Protein AF-A0A9D2JUE9-F1 (afdb_monomer)

pLDDT: mean 84.61, std 11.89, range [39.16, 98.12]

Sequence (312 aa):
FLGEHGIKTDYDCTFSLYLPRKADFYSRMKYDFPVVAISLSDYNQIREMLGYGQISLSENQFTTQWQTISTEEDRDSFLADHDTVMTDAGVLTLSSHSFYEEPMGETLYNSYTDVLYIFPDDVCENLLPVMQNRYIITAENLSYENARELEKDFTDQYPELTSAGVSYGIRLQTLQINSTKASNFILQASLLYCAVVLMVICLTILSLQQLLDADKYEYRFSILRNLGVEQQRIGKLVLKQLGLWFGLPILVAVFVSTIVIAYFIQTISAEISAYIGFGTFMLQIGITVGILTLLLVCYFISTWILFKRSIH

Solvent-accessible surface area (backbone atoms only — not comparable to full-atom values): 17699 Å² total; per-residue (Å²): 106,53,75,81,71,69,55,54,66,76,44,76,51,74,47,56,33,24,33,47,39,69,84,51,74,77,56,76,45,67,94,66,47,79,60,39,28,33,28,43,65,54,51,31,52,52,28,48,76,74,71,42,81,71,82,86,77,61,89,64,25,28,33,32,41,38,44,54,62,59,51,71,65,61,52,53,53,48,51,68,78,45,50,53,47,78,33,74,67,45,71,32,34,56,33,96,68,51,70,46,54,71,88,77,60,80,82,79,39,62,100,71,38,63,43,33,38,36,34,48,52,78,48,50,75,60,38,45,75,76,45,79,50,72,54,72,42,54,72,60,84,65,52,67,65,60,48,53,49,51,52,48,57,46,43,75,75,39,50,56,76,40,99,84,75,54,69,50,87,85,85,54,69,59,56,51,54,50,50,50,52,52,52,51,48,53,51,52,52,52,52,51,50,51,51,53,53,52,48,51,51,56,49,52,53,51,52,49,51,49,56,64,47,44,61,57,44,52,57,53,47,53,53,43,48,76,71,71,58,63,70,74,61,52,59,56,52,49,53,54,51,52,48,50,68,56,44,51,62,50,52,52,50,51,53,55,49,51,54,52,50,52,52,49,50,64,76,45,42,49,49,40,52,63,75,63,31,64,68,57,52,52,51,53,51,51,52,52,52,50,53,53,50,51,54,50,51,57,47,51,53,53,50,50,53,53,54,59,62,70,78,106

Organism: NCBI:txid2838498

Foldseek 3Di:
DCVVVVWAFPDKDKFFKFFQEPVLVPPPPLQPRTAIATELVRVQSLCVVVVHHRDDDDPLAKAKEFELLDDPVNVVVVCVVPQWDHGPQGIGGADPRHYDHPHSDPVVTDPRGRMYMYDHPVSRVRTHTDDMDMDTHTPDADDPVRVVVVQVVCCVVFPQDDPVRDGDDDDHPSVVVVVVVVVVVVVVVVVVVVVVVVVVVVLVVVLVVCVVVVVVVVVVVVVVVVVPDDPVVVLVVVVVVVCCVVVVVVVVVVVVVVVVVVVVCVVSVS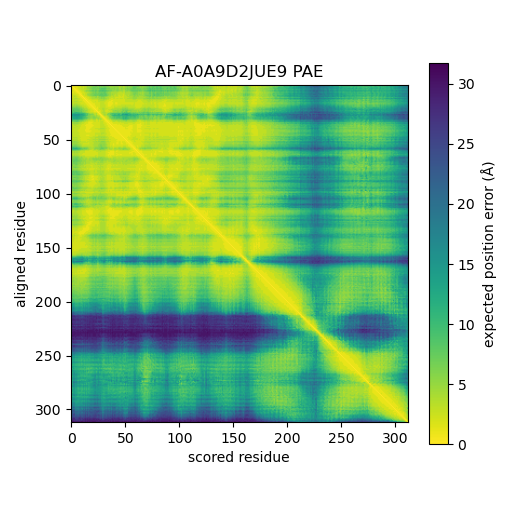VCCNPPNPVNVVVVVVVVVVVVVVVVVVSVVVSSVVVVVSVD

InterPro domains:
  IPR052536 ABC-4 Integral Membrane [PTHR46795] (26-311)

Mean predicted aligned error: 10.05 Å

Structure (mmCIF, N/CA/C/O backbone):
data_AF-A0A9D2JUE9-F1
#
_entry.id   AF-A0A9D2JUE9-F1
#
loop_
_atom_site.group_PDB
_atom_site.id
_atom_site.type_symbol
_atom_site.label_atom_id
_atom_site.label_alt_id
_atom_site.label_comp_id
_atom_site.label_asym_id
_atom_site.label_entity_id
_atom_site.label_seq_id
_atom_site.pdbx_PDB_ins_code
_atom_site.Cartn_x
_atom_site.Cartn_y
_atom_site.Cartn_z
_atom_site.occupancy
_atom_site.B_iso_or_equiv
_atom_site.auth_seq_id
_atom_site.auth_comp_id
_atom_site.auth_asym_id
_atom_site.auth_atom_id
_atom_site.pdbx_PDB_model_num
ATOM 1 N N . PHE A 1 1 ? -15.821 -10.552 -20.578 1.00 90.81 1 PHE A N 1
ATOM 2 C CA . PHE A 1 1 ? -16.392 -9.738 -19.490 1.00 90.81 1 PHE A CA 1
ATOM 3 C C . PHE A 1 1 ? -16.630 -8.266 -19.844 1.00 90.81 1 PHE A C 1
ATOM 5 O O . PHE A 1 1 ? -17.773 -7.928 -20.124 1.00 90.81 1 PHE A O 1
ATOM 12 N N . LEU A 1 2 ? -15.614 -7.377 -19.853 1.00 91.94 2 LEU A N 1
ATOM 13 C CA . LEU A 1 2 ? -15.838 -5.916 -19.981 1.00 91.94 2 LEU A CA 1
ATOM 14 C C . LEU A 1 2 ? -16.641 -5.532 -21.237 1.00 91.94 2 LEU A C 1
ATOM 16 O O . LEU A 1 2 ? -17.634 -4.818 -21.135 1.00 91.94 2 LEU A O 1
ATOM 20 N N . GLY A 1 3 ? -16.263 -6.073 -22.401 1.00 91.50 3 GLY A N 1
ATOM 21 C CA . GLY A 1 3 ? -16.981 -5.835 -23.657 1.00 91.50 3 GLY A CA 1
ATOM 22 C C . GLY A 1 3 ? -18.408 -6.397 -23.678 1.00 91.50 3 GLY A C 1
ATOM 23 O O . GLY A 1 3 ? -19.304 -5.749 -24.206 1.00 91.50 3 GLY A O 1
ATOM 24 N N . GLU A 1 4 ? -18.643 -7.559 -23.060 1.00 91.62 4 GLU A N 1
ATOM 25 C CA . GLU A 1 4 ? -19.981 -8.176 -22.966 1.00 91.62 4 GLU A CA 1
ATOM 26 C C . GLU A 1 4 ? -20.931 -7.349 -22.094 1.00 91.62 4 GLU A C 1
ATOM 28 O O . GLU A 1 4 ? -22.119 -7.263 -22.386 1.00 91.62 4 GLU A O 1
ATOM 33 N N . HIS A 1 5 ? -20.391 -6.685 -21.070 1.00 91.19 5 HIS A N 1
ATOM 34 C CA . HIS A 1 5 ? -21.135 -5.812 -20.163 1.00 91.19 5 HIS A CA 1
ATOM 35 C C . HIS A 1 5 ? -21.156 -4.343 -20.617 1.00 91.19 5 HIS A C 1
ATOM 37 O O . HIS A 1 5 ? -21.659 -3.484 -19.895 1.00 91.19 5 HIS A O 1
ATOM 43 N N . GLY A 1 6 ? -20.603 -4.027 -21.795 1.00 91.56 6 GLY A N 1
ATOM 44 C CA . GLY A 1 6 ? -20.559 -2.662 -22.328 1.00 91.56 6 GLY A CA 1
ATOM 45 C C . GLY A 1 6 ? -19.727 -1.679 -21.493 1.00 91.56 6 GLY A C 1
ATOM 46 O O . GLY A 1 6 ? -19.923 -0.468 -21.604 1.00 91.56 6 GLY A O 1
ATOM 47 N N . ILE A 1 7 ? -18.810 -2.177 -20.660 1.00 93.50 7 ILE A N 1
ATOM 48 C CA . ILE A 1 7 ? -17.958 -1.357 -19.794 1.00 93.50 7 ILE A CA 1
ATOM 49 C C . ILE A 1 7 ? -16.820 -0.787 -20.640 1.00 93.50 7 ILE A C 1
ATOM 51 O O . ILE A 1 7 ? -15.989 -1.528 -21.167 1.00 93.50 7 ILE A O 1
ATOM 55 N N . LYS A 1 8 ? -16.786 0.541 -20.773 1.00 94.25 8 LYS A N 1
ATOM 56 C CA . LYS A 1 8 ? -15.727 1.253 -21.496 1.00 94.25 8 LYS A CA 1
ATOM 57 C C . LYS A 1 8 ? -14.480 1.409 -20.629 1.00 94.25 8 LYS A C 1
ATOM 59 O O . LYS A 1 8 ? -14.584 1.605 -19.420 1.00 94.25 8 LYS A O 1
ATOM 64 N N . THR A 1 9 ? -13.320 1.358 -21.269 1.00 93.38 9 THR A N 1
ATOM 65 C CA . THR A 1 9 ? -12.003 1.544 -20.653 1.00 93.38 9 THR A CA 1
ATOM 66 C C . THR A 1 9 ? -11.375 2.834 -21.162 1.00 93.38 9 THR A C 1
ATOM 68 O O . THR A 1 9 ? -11.311 3.030 -22.375 1.00 93.38 9 THR A O 1
ATOM 71 N N . ASP A 1 10 ? -10.902 3.676 -20.249 1.00 92.56 10 ASP A N 1
ATOM 72 C CA . ASP A 1 10 ? -10.128 4.878 -20.574 1.00 92.56 10 ASP A CA 1
ATOM 73 C C . ASP A 1 10 ? -8.638 4.544 -20.719 1.00 92.56 10 ASP A C 1
ATOM 75 O O . ASP A 1 10 ? -7.967 5.091 -21.590 1.00 92.56 10 ASP A O 1
ATOM 79 N N . TYR A 1 11 ? -8.145 3.588 -19.922 1.00 92.31 11 TYR A N 1
ATOM 80 C CA . TYR A 1 11 ? -6.779 3.070 -19.999 1.00 92.31 11 TYR A CA 1
ATOM 81 C C . TYR A 1 11 ? -6.763 1.548 -19.858 1.00 92.31 11 TYR A C 1
ATOM 83 O O . TYR A 1 11 ? -7.547 0.979 -19.097 1.00 92.31 11 TYR A O 1
ATOM 91 N N . ASP A 1 12 ? -5.857 0.899 -20.587 1.00 94.00 12 ASP A N 1
ATOM 92 C CA . ASP A 1 12 ? -5.595 -0.541 -20.536 1.00 94.00 12 ASP A CA 1
ATOM 93 C C . ASP A 1 12 ? -4.136 -0.779 -20.939 1.00 94.00 12 ASP A C 1
ATOM 95 O O . ASP A 1 12 ? -3.789 -0.678 -22.118 1.00 94.00 12 ASP A O 1
ATOM 99 N N . CYS A 1 13 ? -3.269 -1.034 -19.960 1.00 92.81 13 CYS A N 1
ATOM 100 C CA . CYS A 1 13 ? -1.852 -1.293 -20.194 1.00 92.81 13 CYS A CA 1
ATOM 101 C C . CYS A 1 13 ? -1.438 -2.633 -19.589 1.00 92.81 13 CYS A C 1
ATOM 103 O O . CYS A 1 13 ? -1.914 -3.046 -18.531 1.00 92.81 13 CYS A O 1
ATOM 105 N N 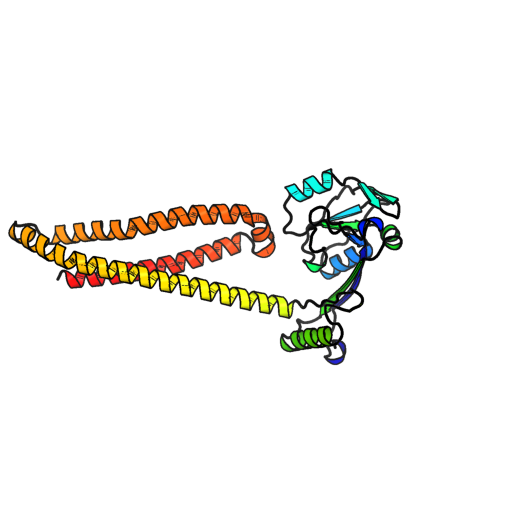. THR A 1 14 ? -0.545 -3.334 -20.285 1.00 94.88 14 THR A N 1
ATOM 106 C CA . THR A 1 14 ? 0.082 -4.569 -19.808 1.00 94.88 14 THR A CA 1
ATOM 107 C C . THR A 1 14 ? 1.580 -4.348 -19.774 1.00 94.88 14 THR A C 1
ATOM 109 O O . THR A 1 14 ? 2.147 -3.921 -20.773 1.00 94.88 14 THR A O 1
ATOM 112 N N . PHE A 1 15 ? 2.203 -4.664 -18.648 1.00 94.69 15 PHE A N 1
ATOM 113 C CA . PHE A 1 15 ? 3.628 -4.465 -18.424 1.00 94.69 15 PHE A CA 1
ATOM 114 C C . PHE A 1 15 ? 4.216 -5.643 -17.656 1.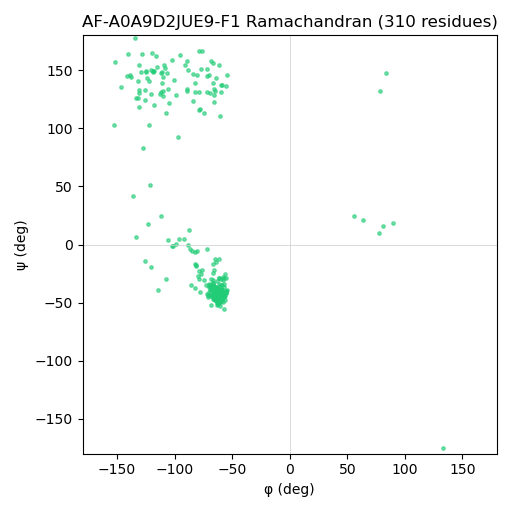00 94.69 15 PHE A C 1
ATOM 116 O O . PHE A 1 15 ? 3.492 -6.449 -17.059 1.00 94.69 15 PHE A O 1
ATOM 123 N N . SER A 1 16 ? 5.540 -5.750 -17.678 1.00 95.50 16 SER A N 1
ATOM 124 C CA . SER A 1 16 ? 6.259 -6.773 -16.918 1.00 95.50 16 SER A CA 1
ATOM 125 C C . SER A 1 16 ? 7.182 -6.142 -15.890 1.00 95.50 16 SER A C 1
ATOM 127 O O . SER A 1 16 ? 7.720 -5.057 -16.094 1.00 95.50 16 SER A O 1
ATOM 129 N N . LEU A 1 17 ? 7.370 -6.851 -14.784 1.00 95.25 17 LEU A N 1
ATOM 130 C CA . LEU A 1 17 ? 8.425 -6.580 -13.824 1.00 95.25 17 LEU A CA 1
ATOM 131 C C . LEU A 1 17 ? 9.568 -7.561 -14.051 1.00 95.25 17 LEU A C 1
ATOM 133 O O . LEU A 1 17 ? 9.345 -8.748 -14.318 1.00 95.25 17 LEU A O 1
ATOM 137 N N . TYR A 1 18 ? 10.785 -7.061 -13.915 1.00 96.12 18 TYR A N 1
ATOM 138 C CA . TYR A 1 18 ? 12.012 -7.761 -14.261 1.00 96.12 18 TYR A CA 1
ATOM 139 C C . TYR A 1 18 ? 12.902 -7.934 -13.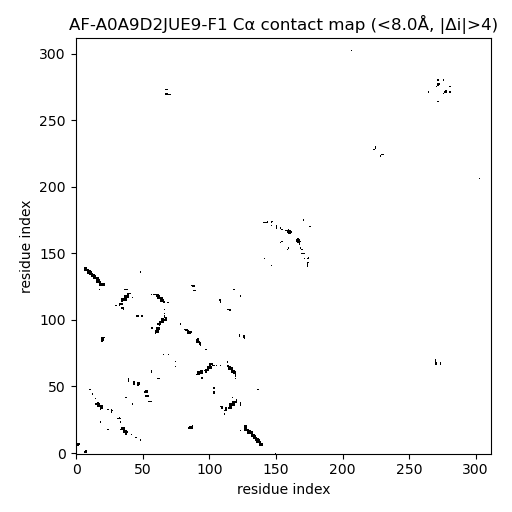037 1.00 96.12 18 TYR A C 1
ATOM 141 O O . TYR A 1 18 ? 12.918 -7.088 -12.145 1.00 96.12 18 TYR A O 1
ATOM 149 N N . LEU A 1 19 ? 13.682 -9.011 -13.001 1.00 95.25 19 LEU A N 1
ATOM 150 C CA . LEU A 1 19 ? 14.792 -9.114 -12.057 1.00 95.25 19 LEU A CA 1
ATOM 151 C C . LEU A 1 19 ? 16.067 -8.534 -12.675 1.00 95.25 19 LEU A C 1
ATOM 153 O O . LEU A 1 19 ? 16.416 -8.946 -13.783 1.00 95.25 19 LEU A O 1
ATOM 157 N N . PRO A 1 20 ? 16.808 -7.669 -11.953 1.00 94.81 20 PRO A N 1
ATOM 158 C CA . PRO A 1 20 ? 18.107 -7.169 -12.403 1.00 94.81 20 PRO A CA 1
ATOM 159 C C . PRO A 1 20 ? 19.092 -8.288 -12.760 1.00 94.81 20 PRO A C 1
ATOM 161 O O . PRO A 1 20 ? 19.814 -8.183 -13.749 1.00 94.81 20 PRO A O 1
ATOM 164 N N . ARG A 1 21 ? 19.105 -9.377 -11.979 1.00 94.62 21 ARG A N 1
ATOM 165 C CA . ARG A 1 21 ? 19.929 -10.562 -12.239 1.00 94.62 21 ARG A CA 1
ATOM 166 C C . ARG A 1 21 ? 19.097 -11.827 -12.144 1.00 94.62 21 ARG A C 1
ATOM 168 O O . ARG A 1 21 ? 18.449 -12.098 -11.131 1.00 94.62 21 ARG A O 1
ATOM 175 N N . LYS A 1 22 ? 19.197 -12.680 -13.156 1.00 92.50 22 LYS A N 1
ATOM 176 C CA . LYS A 1 22 ? 18.536 -13.989 -13.193 1.00 92.50 22 LYS A CA 1
ATOM 177 C C . LYS A 1 22 ? 18.987 -14.914 -12.063 1.00 92.50 22 LYS A C 1
ATOM 179 O O . LYS A 1 22 ? 18.208 -15.760 -11.624 1.00 92.50 22 LYS A O 1
ATOM 184 N N . ALA A 1 23 ? 20.222 -14.761 -11.583 1.00 92.06 23 ALA A N 1
ATOM 185 C CA . ALA A 1 23 ? 20.751 -15.537 -10.460 1.00 92.06 23 ALA A CA 1
ATOM 186 C C . ALA A 1 23 ? 19.925 -15.354 -9.172 1.00 92.06 23 ALA A C 1
ATOM 188 O O . ALA A 1 23 ? 19.788 -16.298 -8.393 1.00 92.06 23 ALA A O 1
ATOM 189 N N . ASP A 1 24 ? 19.302 -14.186 -9.000 1.00 89.38 24 ASP A N 1
ATOM 190 C CA . ASP A 1 24 ? 18.542 -13.841 -7.798 1.00 89.38 24 ASP A CA 1
ATOM 191 C C . ASP A 1 24 ? 17.121 -14.437 -7.811 1.00 89.38 24 ASP A C 1
ATOM 193 O O . ASP A 1 24 ? 16.420 -14.407 -6.800 1.00 89.38 24 ASP A O 1
ATOM 197 N N . PHE A 1 25 ? 16.700 -15.073 -8.914 1.00 87.00 25 PHE A N 1
ATOM 198 C CA . PHE A 1 25 ? 15.353 -15.638 -9.072 1.00 87.00 25 PHE A CA 1
ATOM 199 C C . PHE A 1 25 ? 14.977 -16.671 -8.005 1.00 87.00 25 PHE A C 1
ATOM 201 O O . PHE A 1 25 ? 13.795 -16.825 -7.698 1.00 87.00 25 PHE A O 1
ATOM 208 N N . TYR A 1 26 ? 15.951 -17.377 -7.427 1.00 85.81 26 TYR A N 1
ATOM 209 C CA . TYR A 1 26 ? 15.724 -18.362 -6.363 1.00 85.81 26 TYR A CA 1
ATOM 210 C C . TYR A 1 26 ? 15.988 -17.815 -4.955 1.00 85.81 26 TYR A C 1
ATOM 212 O O . TYR A 1 26 ? 15.796 -18.550 -3.984 1.00 85.81 26 TYR A O 1
ATOM 220 N N . SER A 1 27 ? 16.378 -16.543 -4.817 1.00 84.25 27 SER A N 1
ATOM 221 C CA . SER A 1 27 ? 16.498 -15.915 -3.502 1.00 84.25 27 SER A CA 1
ATOM 222 C C . SER A 1 27 ? 15.115 -15.807 -2.863 1.00 84.25 27 SER A C 1
ATOM 224 O O . SER A 1 27 ? 14.165 -15.276 -3.441 1.00 84.25 27 SER A O 1
ATOM 226 N N . ARG A 1 28 ? 14.971 -16.388 -1.673 1.00 80.25 28 ARG A N 1
ATOM 227 C CA . ARG A 1 28 ? 13.743 -16.339 -0.861 1.00 80.25 28 ARG A CA 1
ATOM 228 C C . ARG A 1 28 ? 14.018 -15.752 0.522 1.00 80.25 28 ARG A C 1
ATOM 230 O O . ARG A 1 28 ? 13.232 -15.946 1.447 1.00 80.25 28 ARG A O 1
ATOM 237 N N . MET A 1 29 ? 15.147 -15.062 0.683 1.00 82.69 29 MET A N 1
ATOM 238 C CA . MET A 1 29 ? 15.480 -14.386 1.930 1.00 82.69 29 MET A CA 1
ATOM 239 C C . MET A 1 29 ? 14.627 -13.128 2.048 1.00 82.69 29 MET A C 1
ATOM 241 O O . MET A 1 29 ? 14.781 -12.205 1.266 1.00 82.69 29 MET A O 1
ATOM 245 N N . LYS A 1 30 ? 13.710 -13.094 3.021 1.00 77.75 30 LYS A N 1
ATOM 246 C CA . LYS A 1 30 ? 12.750 -11.990 3.180 1.00 77.75 30 LYS A CA 1
ATOM 247 C C . LYS A 1 30 ? 13.420 -10.612 3.289 1.00 77.75 30 LYS A C 1
ATOM 249 O O . LYS A 1 30 ? 12.917 -9.659 2.720 1.00 77.75 30 LYS A O 1
ATOM 254 N N . TYR A 1 31 ? 14.520 -10.524 4.036 1.00 76.06 31 TYR A N 1
ATOM 255 C CA . TYR A 1 31 ? 15.242 -9.271 4.293 1.00 76.06 31 TYR A CA 1
ATOM 256 C C . TYR A 1 31 ? 16.250 -8.898 3.200 1.00 76.06 31 TYR A C 1
ATOM 258 O O . TYR A 1 31 ? 16.849 -7.836 3.268 1.00 76.06 31 TYR A O 1
ATOM 266 N N . ASP A 1 32 ? 16.449 -9.782 2.226 1.00 80.31 32 ASP A N 1
ATOM 267 C CA . ASP A 1 32 ? 17.364 -9.609 1.094 1.00 80.31 32 ASP A CA 1
ATOM 268 C C . ASP A 1 32 ? 16.640 -10.073 -0.180 1.00 80.31 32 ASP A C 1
ATOM 270 O O . ASP A 1 32 ? 17.129 -10.869 -0.989 1.00 80.31 32 ASP A O 1
ATOM 274 N N . PHE A 1 33 ? 15.363 -9.689 -0.265 1.00 86.75 33 PHE A N 1
ATOM 275 C CA . PHE A 1 33 ? 14.517 -10.062 -1.381 1.00 86.75 33 PHE A CA 1
ATOM 276 C C . PHE A 1 33 ? 14.853 -9.142 -2.556 1.00 86.75 33 PHE A C 1
ATOM 278 O O . PHE A 1 33 ? 14.920 -7.927 -2.366 1.00 86.75 33 PHE A O 1
ATOM 285 N N . PRO A 1 34 ? 15.072 -9.683 -3.764 1.00 90.88 34 PRO A N 1
ATOM 286 C CA . PRO A 1 34 ? 15.545 -8.870 -4.869 1.00 90.88 34 PRO A CA 1
ATOM 287 C C . PRO A 1 34 ? 14.499 -7.832 -5.275 1.00 90.88 34 PRO A C 1
ATOM 289 O O . PRO A 1 34 ? 13.338 -8.159 -5.541 1.00 90.88 34 PRO A O 1
ATOM 292 N N . VAL A 1 35 ? 14.941 -6.579 -5.361 1.00 93.62 35 VAL A N 1
ATOM 293 C CA . VAL A 1 35 ? 14.142 -5.479 -5.899 1.00 93.62 35 VAL A CA 1
ATOM 294 C C . VAL A 1 35 ? 13.904 -5.727 -7.384 1.00 93.62 35 VAL A C 1
ATOM 296 O O . VAL A 1 35 ? 14.816 -6.084 -8.134 1.00 93.62 35 VAL A O 1
ATOM 299 N N . VAL A 1 36 ? 12.655 -5.558 -7.803 1.00 95.12 36 VAL A N 1
ATOM 300 C CA . VAL A 1 36 ? 12.251 -5.714 -9.201 1.00 95.12 36 VAL A CA 1
ATOM 301 C C . VAL A 1 36 ? 12.380 -4.390 -9.947 1.00 95.12 36 VAL A C 1
ATOM 303 O O . VAL A 1 36 ? 12.384 -3.314 -9.348 1.00 95.12 36 VAL A O 1
ATOM 306 N N . ALA A 1 37 ? 12.492 -4.477 -11.264 1.00 97.00 37 ALA A N 1
ATOM 307 C CA . ALA A 1 37 ? 12.575 -3.339 -12.159 1.00 97.00 37 ALA A CA 1
ATOM 308 C C . ALA A 1 37 ? 11.359 -3.265 -13.085 1.00 97.00 37 ALA A C 1
ATOM 310 O O . ALA A 1 37 ? 10.770 -4.290 -13.429 1.00 97.00 37 ALA A O 1
ATOM 311 N N . ILE A 1 38 ? 11.026 -2.059 -13.522 1.00 97.44 38 ILE A N 1
ATOM 312 C CA . ILE A 1 38 ? 10.080 -1.759 -14.597 1.00 97.44 38 ILE A CA 1
ATOM 313 C C . ILE A 1 38 ? 10.812 -0.979 -15.694 1.00 97.44 38 ILE A C 1
ATOM 315 O O . ILE A 1 38 ? 11.772 -0.254 -15.413 1.00 97.44 38 ILE A O 1
ATOM 319 N N . SER A 1 39 ? 10.368 -1.127 -16.940 1.00 97.56 39 SER A N 1
ATOM 320 C CA . SER A 1 39 ? 10.899 -0.323 -18.036 1.00 97.56 39 SER A CA 1
ATOM 321 C C . SER A 1 39 ? 10.415 1.128 -17.941 1.00 97.56 39 SER A C 1
ATOM 323 O O . SER A 1 39 ? 9.333 1.419 -17.418 1.00 97.56 39 SER A O 1
ATOM 325 N N . LEU A 1 40 ? 11.220 2.060 -18.446 1.00 97.94 40 LEU A N 1
ATOM 326 C CA . LEU A 1 40 ? 10.903 3.485 -18.438 1.00 97.94 40 LEU A CA 1
ATOM 327 C C . LEU A 1 40 ? 9.597 3.781 -19.189 1.00 97.94 40 LEU A C 1
ATOM 329 O O . LEU A 1 40 ? 8.799 4.597 -18.720 1.00 97.94 40 LEU A O 1
ATOM 333 N N . SER A 1 41 ? 9.357 3.124 -20.327 1.00 97.31 41 SER A N 1
ATOM 334 C CA . SER A 1 41 ? 8.126 3.318 -21.099 1.00 97.31 41 SER A CA 1
ATOM 335 C C . SER A 1 41 ? 6.880 2.824 -20.359 1.00 97.31 41 SER A C 1
ATOM 337 O O . SER A 1 41 ? 5.882 3.548 -20.314 1.00 97.31 41 SER A O 1
ATOM 339 N N . ASP A 1 42 ? 6.929 1.648 -19.728 1.00 97.19 42 ASP A N 1
ATOM 340 C CA . ASP A 1 42 ? 5.806 1.101 -18.955 1.00 97.19 42 ASP A CA 1
ATOM 341 C C . ASP A 1 42 ? 5.530 1.954 -17.710 1.00 97.19 42 ASP A C 1
ATOM 343 O O . ASP A 1 42 ? 4.382 2.298 -17.423 1.00 97.19 42 ASP A O 1
ATOM 347 N N . TYR A 1 43 ? 6.583 2.380 -17.011 1.00 97.00 43 TYR A N 1
ATOM 348 C CA . TYR A 1 43 ? 6.470 3.288 -15.871 1.00 97.00 43 TYR A CA 1
ATOM 349 C C . TYR A 1 43 ? 5.823 4.625 -16.264 1.00 97.00 43 TYR A C 1
ATOM 351 O O . TYR A 1 43 ? 4.905 5.100 -15.592 1.00 97.00 43 TYR A O 1
ATOM 359 N N . ASN A 1 44 ? 6.238 5.214 -17.388 1.00 97.31 44 ASN A N 1
ATOM 360 C CA . ASN A 1 44 ? 5.661 6.461 -17.886 1.00 97.31 44 ASN A CA 1
ATOM 361 C C . ASN A 1 44 ? 4.197 6.314 -18.330 1.00 97.31 44 ASN A C 1
ATOM 363 O O . ASN A 1 44 ? 3.414 7.239 -18.106 1.00 97.31 44 ASN A O 1
ATOM 367 N N . GLN A 1 45 ? 3.801 5.166 -18.890 1.00 95.81 45 GLN A N 1
ATOM 368 C CA . GLN A 1 45 ? 2.391 4.878 -19.185 1.00 95.81 45 GLN A CA 1
ATOM 369 C C . GLN A 1 45 ? 1.544 4.826 -17.906 1.00 95.81 45 GLN A C 1
ATOM 371 O O . GLN A 1 45 ? 0.447 5.382 -17.867 1.00 95.81 45 GLN A O 1
ATOM 376 N N . ILE A 1 46 ? 2.057 4.208 -16.835 1.00 95.50 46 ILE A N 1
ATOM 377 C CA . ILE A 1 46 ? 1.374 4.171 -15.532 1.00 95.50 46 ILE A CA 1
ATOM 378 C C . ILE A 1 46 ? 1.278 5.581 -14.932 1.00 95.50 46 ILE A C 1
ATOM 380 O O . ILE A 1 46 ? 0.228 5.951 -14.407 1.00 95.50 46 ILE A O 1
ATOM 384 N N . ARG A 1 47 ? 2.334 6.397 -15.046 1.00 95.44 47 ARG A N 1
ATOM 385 C CA . ARG A 1 47 ? 2.313 7.803 -14.605 1.00 95.44 47 ARG A CA 1
ATOM 386 C C . ARG A 1 47 ? 1.226 8.599 -15.305 1.00 95.44 47 ARG A C 1
ATOM 388 O O . ARG A 1 47 ? 0.439 9.254 -14.630 1.00 95.44 47 ARG A O 1
ATOM 395 N N . GLU A 1 48 ? 1.149 8.503 -16.626 1.00 94.94 48 GLU A N 1
ATOM 396 C CA . GLU A 1 48 ? 0.126 9.191 -17.414 1.00 94.94 48 GLU A CA 1
ATOM 397 C C . GLU A 1 48 ? -1.286 8.730 -17.038 1.00 94.94 48 GLU A C 1
ATOM 399 O O . GLU A 1 48 ? -2.168 9.562 -16.825 1.00 94.94 48 GLU A O 1
ATOM 404 N N . MET A 1 49 ? -1.477 7.420 -16.862 1.00 92.56 49 MET A N 1
ATOM 405 C CA . MET A 1 49 ? -2.737 6.831 -16.406 1.00 92.56 49 MET A CA 1
ATOM 406 C C . MET A 1 49 ? -3.191 7.396 -15.045 1.00 92.56 49 MET A C 1
ATOM 408 O O . MET A 1 49 ? -4.387 7.565 -14.811 1.00 92.56 49 MET A O 1
ATOM 412 N N . LEU A 1 50 ? -2.251 7.717 -14.153 1.00 92.00 50 LEU A N 1
ATOM 413 C CA . LEU A 1 50 ? -2.516 8.325 -12.843 1.00 92.00 50 LEU A CA 1
ATOM 414 C C . LEU A 1 50 ? -2.551 9.867 -12.873 1.00 92.00 50 LEU A C 1
ATOM 416 O O . LEU A 1 50 ? -2.795 10.497 -11.843 1.00 92.00 50 LEU A O 1
ATOM 420 N N . GLY A 1 51 ? -2.336 10.489 -14.037 1.00 93.75 51 GLY A N 1
ATOM 421 C CA . GLY A 1 51 ? -2.323 11.944 -14.211 1.00 93.75 51 GLY A CA 1
ATOM 422 C C . GLY A 1 51 ? -1.005 12.629 -13.824 1.00 93.75 51 GLY A C 1
ATOM 423 O O . GLY A 1 51 ? -0.980 13.849 -13.647 1.00 93.75 51 GLY A O 1
ATOM 424 N N . TYR A 1 52 ? 0.087 11.877 -13.688 1.00 95.69 52 TYR A N 1
ATOM 425 C CA . TYR A 1 52 ? 1.426 12.396 -13.410 1.00 95.69 52 TYR A CA 1
ATOM 426 C C . TYR A 1 52 ? 2.214 12.680 -14.695 1.00 95.69 52 TYR A C 1
ATOM 428 O O . TYR A 1 52 ? 1.997 12.071 -15.741 1.00 95.69 52 TYR A O 1
ATOM 436 N N . GLY A 1 53 ? 3.172 13.607 -14.610 1.00 95.81 53 GLY A N 1
ATOM 437 C CA . GLY A 1 53 ? 4.081 13.907 -15.718 1.00 95.81 53 GLY A CA 1
ATOM 438 C C . GLY A 1 53 ? 5.094 12.786 -15.952 1.00 95.81 53 GLY A C 1
ATOM 439 O O . GLY A 1 53 ? 5.562 12.171 -14.993 1.00 95.81 53 GLY A O 1
ATOM 440 N N . GLN A 1 54 ? 5.449 12.549 -17.215 1.00 96.81 54 GLN A N 1
ATOM 441 C CA . GLN A 1 54 ? 6.477 11.582 -17.603 1.00 96.81 54 GLN A CA 1
ATOM 442 C C . GLN A 1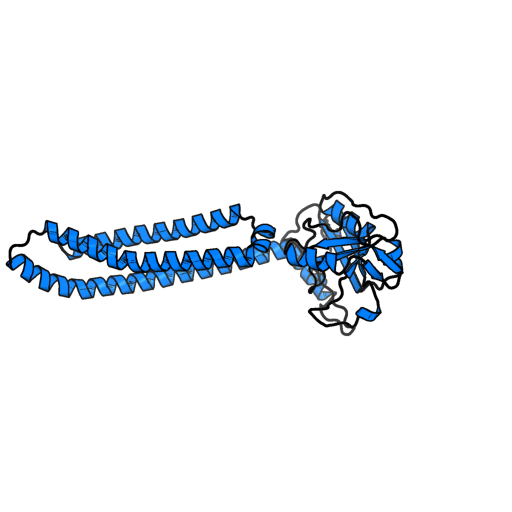 54 ? 7.872 12.008 -17.135 1.00 96.81 54 GLN A C 1
ATOM 444 O O . GLN A 1 54 ? 8.154 13.195 -16.948 1.00 96.81 54 GLN A O 1
ATOM 449 N N . ILE A 1 55 ? 8.751 11.023 -16.992 1.00 97.00 55 ILE A N 1
ATOM 450 C CA . ILE A 1 55 ? 10.149 11.204 -16.609 1.00 97.00 55 ILE A CA 1
ATOM 451 C C . ILE A 1 55 ? 11.074 10.750 -17.741 1.00 97.00 55 ILE A C 1
ATOM 453 O O . ILE A 1 55 ? 10.679 10.001 -18.637 1.00 97.00 55 ILE A O 1
ATOM 457 N N . SER A 1 56 ? 12.328 11.184 -17.687 1.00 95.88 56 SER A N 1
ATOM 458 C CA . SER A 1 56 ? 13.360 10.815 -18.655 1.00 95.88 56 SER A CA 1
ATOM 459 C C . SER A 1 56 ? 14.626 10.378 -17.934 1.00 95.88 56 SER A C 1
ATOM 461 O O . SER A 1 56 ? 15.022 11.016 -16.958 1.00 95.88 56 SER A O 1
ATOM 463 N N . LEU A 1 57 ? 15.289 9.351 -18.457 1.00 95.31 57 LEU A N 1
ATOM 464 C CA . LEU A 1 57 ? 16.586 8.883 -17.977 1.00 95.31 57 LEU A CA 1
ATOM 465 C C . LEU A 1 57 ? 17.664 9.153 -19.026 1.00 95.31 57 LEU A C 1
ATOM 467 O O . LEU A 1 57 ? 17.394 9.124 -20.226 1.00 95.31 57 LEU A O 1
ATOM 471 N N . SER A 1 58 ? 18.886 9.424 -18.564 1.00 93.31 58 SER A N 1
ATOM 472 C CA . SER A 1 58 ? 20.058 9.442 -19.447 1.00 93.31 58 SER A CA 1
ATOM 473 C C . SER A 1 58 ? 20.532 8.012 -19.724 1.00 93.31 58 SER A C 1
ATOM 475 O O . SER A 1 58 ? 20.148 7.077 -19.021 1.00 93.31 58 SER A O 1
ATOM 477 N N . GLU A 1 59 ? 21.402 7.837 -20.720 1.00 88.75 59 GLU A N 1
ATOM 478 C CA . GLU A 1 59 ? 21.999 6.530 -21.022 1.00 88.75 59 GLU A CA 1
ATOM 479 C C . GLU A 1 59 ? 22.692 5.921 -19.792 1.00 88.75 59 GLU A C 1
ATOM 481 O O . GLU A 1 59 ? 23.417 6.607 -19.067 1.00 88.75 59 GLU A O 1
ATOM 486 N N . ASN A 1 60 ? 22.485 4.618 -19.577 1.00 91.12 60 ASN A N 1
ATOM 487 C CA . ASN A 1 60 ? 23.032 3.845 -18.454 1.00 91.12 60 ASN A CA 1
ATOM 488 C C . ASN A 1 60 ? 22.703 4.406 -17.056 1.00 91.12 60 ASN A C 1
ATOM 490 O O . ASN A 1 60 ? 23.433 4.151 -16.089 1.00 91.12 60 ASN A O 1
ATOM 494 N N . GLN A 1 61 ? 21.614 5.168 -16.935 1.00 96.88 61 GLN A N 1
ATOM 495 C CA . GLN A 1 61 ? 21.107 5.629 -15.649 1.00 96.88 61 GLN A CA 1
ATOM 496 C C . GLN A 1 61 ? 19.820 4.924 -15.252 1.00 96.88 61 GLN A C 1
ATOM 498 O O . GLN A 1 61 ? 19.020 4.538 -16.101 1.00 96.88 61 GLN A O 1
ATOM 503 N N . PHE A 1 62 ? 19.603 4.815 -13.945 1.00 97.94 62 PHE A N 1
ATOM 504 C CA . PHE A 1 62 ? 18.333 4.389 -13.373 1.00 97.94 62 PHE A CA 1
ATOM 505 C C . PHE A 1 62 ? 17.842 5.373 -12.314 1.00 97.94 62 PHE A C 1
ATOM 507 O O . PHE A 1 62 ? 18.596 6.196 -11.797 1.00 97.94 62 PHE A O 1
ATOM 514 N N . THR A 1 63 ? 16.565 5.273 -11.978 1.00 98.00 63 THR A N 1
ATOM 515 C CA . THR A 1 63 ? 15.967 5.946 -10.819 1.00 98.00 63 THR A CA 1
ATOM 516 C C . THR A 1 63 ? 15.082 4.954 -10.069 1.00 98.00 63 THR A C 1
ATOM 518 O O . THR A 1 63 ? 14.961 3.793 -10.473 1.00 98.00 63 THR A O 1
ATOM 521 N N . THR A 1 64 ? 14.494 5.378 -8.957 1.00 97.56 64 THR A N 1
ATOM 522 C CA . THR A 1 64 ? 13.663 4.524 -8.106 1.00 97.56 64 THR A CA 1
ATOM 523 C C . THR A 1 64 ? 12.277 5.117 -7.893 1.00 97.56 64 THR A C 1
ATOM 525 O O . THR A 1 64 ? 12.101 6.330 -7.863 1.00 97.56 64 THR A O 1
ATOM 528 N N . GLN A 1 65 ? 11.281 4.256 -7.737 1.00 97.00 65 GLN A N 1
ATOM 529 C CA . GLN A 1 65 ? 9.961 4.617 -7.236 1.00 97.00 65 GLN A CA 1
ATOM 530 C C . GLN A 1 65 ? 9.800 3.962 -5.870 1.00 97.00 65 GLN A C 1
ATOM 532 O O . GLN A 1 65 ? 10.026 2.760 -5.735 1.00 97.00 65 GLN A O 1
ATOM 537 N N . TRP A 1 66 ? 9.364 4.734 -4.883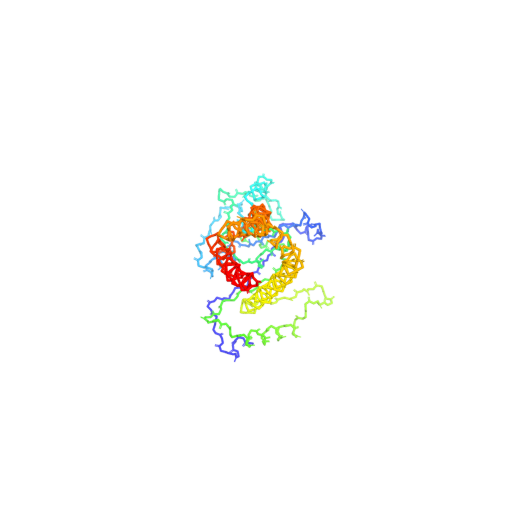 1.00 95.00 66 TRP A N 1
ATOM 538 C CA . TRP A 1 66 ? 9.157 4.278 -3.512 1.00 95.00 66 TRP A CA 1
ATOM 539 C C . TRP A 1 66 ? 7.678 4.248 -3.167 1.00 95.00 66 TRP A C 1
ATOM 541 O O . TRP A 1 66 ? 6.884 5.013 -3.728 1.00 95.00 66 TRP A O 1
ATOM 551 N N . GLN A 1 67 ? 7.281 3.324 -2.299 1.00 91.62 67 GLN A N 1
ATOM 552 C CA . GLN A 1 67 ? 5.954 3.362 -1.701 1.00 91.62 67 GLN A CA 1
ATOM 553 C C . GLN A 1 67 ? 5.872 4.535 -0.729 1.00 91.62 67 GLN A C 1
ATOM 555 O O . GLN A 1 67 ? 6.815 4.837 -0.006 1.00 91.62 67 GLN A O 1
ATOM 560 N N . THR A 1 68 ? 4.696 5.151 -0.631 1.00 86.00 68 THR A N 1
ATOM 561 C CA . THR A 1 68 ? 4.465 6.286 0.276 1.00 86.00 68 THR A CA 1
ATOM 562 C C . THR A 1 68 ? 4.586 5.908 1.764 1.00 86.00 68 THR A C 1
ATOM 564 O O . THR A 1 68 ? 4.633 6.786 2.618 1.00 86.00 68 THR A O 1
ATOM 567 N N . ILE A 1 69 ? 4.628 4.611 2.094 1.00 84.75 69 ILE A N 1
ATOM 568 C CA . ILE A 1 69 ? 4.847 4.118 3.464 1.00 84.75 69 ILE A CA 1
ATOM 569 C C . ILE A 1 69 ? 6.321 4.074 3.874 1.00 84.75 69 ILE A C 1
ATOM 571 O O . ILE A 1 69 ? 6.599 3.959 5.067 1.00 84.75 69 ILE A O 1
ATOM 575 N N . SER A 1 70 ? 7.251 4.143 2.919 1.00 86.06 70 SER A N 1
ATOM 576 C CA . SER A 1 70 ? 8.683 4.060 3.203 1.00 86.06 70 SER A CA 1
ATOM 577 C C . SER A 1 70 ? 9.156 5.265 4.004 1.00 86.06 70 SER A C 1
ATOM 579 O O . SER A 1 70 ? 8.755 6.399 3.740 1.00 86.06 70 SER A O 1
ATOM 581 N N . THR A 1 71 ? 10.023 5.027 4.989 1.00 87.31 71 THR A N 1
ATOM 582 C CA . THR A 1 71 ? 10.632 6.121 5.747 1.00 87.31 71 THR A CA 1
ATOM 583 C C . THR A 1 71 ? 11.747 6.780 4.936 1.00 87.31 71 THR A C 1
ATOM 585 O O . THR A 1 71 ? 12.408 6.134 4.122 1.00 87.31 71 THR A O 1
ATOM 588 N N . GLU A 1 72 ? 11.986 8.072 5.178 1.00 88.94 72 GLU A N 1
ATOM 589 C CA . GLU A 1 72 ? 13.101 8.790 4.545 1.00 88.94 72 GLU A CA 1
ATOM 590 C C . GLU A 1 72 ? 14.457 8.153 4.896 1.00 88.94 72 GLU A C 1
ATOM 592 O O . GLU A 1 72 ? 15.338 8.090 4.047 1.00 88.94 72 GLU A O 1
ATOM 597 N N . GLU A 1 73 ? 14.609 7.627 6.118 1.00 89.38 73 GLU A N 1
ATOM 598 C CA . GLU A 1 73 ? 15.839 6.970 6.577 1.00 89.38 73 GLU A CA 1
ATOM 599 C C . GLU A 1 73 ? 16.117 5.673 5.804 1.00 89.38 73 GLU A C 1
ATOM 601 O O . GLU A 1 73 ? 17.230 5.483 5.310 1.00 89.38 73 GLU A O 1
ATOM 606 N N . ASP A 1 74 ? 15.102 4.817 5.632 1.00 89.62 74 ASP A N 1
ATOM 607 C CA . ASP A 1 74 ? 15.236 3.573 4.863 1.00 89.62 74 ASP A CA 1
ATOM 608 C C . ASP A 1 74 ? 15.555 3.866 3.390 1.00 89.62 74 ASP A C 1
ATOM 610 O O . ASP A 1 74 ? 16.436 3.235 2.798 1.00 89.62 74 ASP A O 1
ATOM 614 N N . ARG A 1 75 ? 14.870 4.861 2.807 1.00 93.75 75 ARG A N 1
ATOM 615 C CA . ARG A 1 75 ? 15.094 5.313 1.430 1.00 93.75 75 ARG A CA 1
ATOM 616 C C . ARG A 1 75 ? 16.518 5.819 1.236 1.00 93.75 75 ARG A C 1
ATOM 618 O O . ARG A 1 75 ? 17.216 5.371 0.327 1.00 93.75 75 ARG A O 1
ATOM 625 N N . ASP A 1 76 ? 16.953 6.750 2.078 1.00 93.69 76 ASP A N 1
ATOM 626 C CA . ASP A 1 76 ? 18.251 7.403 1.932 1.00 93.69 76 ASP A CA 1
ATOM 627 C C . ASP A 1 76 ? 19.401 6.417 2.184 1.00 93.69 76 ASP A C 1
ATOM 629 O O . ASP A 1 76 ? 20.392 6.439 1.451 1.00 93.69 76 ASP A O 1
ATOM 633 N N . SER A 1 77 ? 19.248 5.497 3.147 1.00 93.69 77 SER A N 1
ATOM 634 C CA . SER A 1 77 ? 20.204 4.404 3.365 1.00 93.69 77 SER A CA 1
ATOM 635 C C . SER A 1 77 ? 20.291 3.485 2.147 1.00 93.69 77 SER A C 1
ATOM 637 O O . SER A 1 77 ? 21.388 3.161 1.697 1.00 93.69 77 SER A O 1
ATOM 639 N N . PHE A 1 78 ? 19.151 3.087 1.577 1.00 94.06 78 PHE A N 1
ATOM 640 C CA . PHE A 1 78 ? 19.132 2.224 0.398 1.00 94.06 78 PHE A CA 1
ATOM 641 C C . PHE A 1 78 ? 19.795 2.890 -0.808 1.00 94.06 78 PHE A C 1
ATOM 643 O O . PHE A 1 78 ? 20.593 2.253 -1.492 1.00 94.06 78 PHE A O 1
ATOM 650 N N . LEU A 1 79 ? 19.493 4.164 -1.072 1.00 94.62 79 LEU A N 1
ATOM 651 C CA . LEU A 1 79 ? 20.074 4.909 -2.191 1.00 94.62 79 LEU A CA 1
ATOM 652 C C . LEU A 1 79 ? 21.580 5.145 -2.020 1.00 94.62 79 LEU A C 1
ATOM 654 O O . LEU A 1 79 ? 22.294 5.194 -3.019 1.00 94.62 79 LEU A O 1
ATOM 658 N N . ALA A 1 80 ? 22.066 5.268 -0.781 1.00 93.75 80 ALA A N 1
ATOM 659 C CA . ALA A 1 80 ? 23.495 5.362 -0.494 1.00 93.75 80 ALA A CA 1
ATOM 660 C C . ALA A 1 80 ? 24.235 4.046 -0.785 1.00 93.75 80 ALA A C 1
ATOM 662 O O . ALA A 1 80 ? 25.351 4.079 -1.303 1.00 93.75 80 ALA A O 1
ATOM 663 N N . ASP A 1 81 ? 23.605 2.904 -0.497 1.00 93.12 81 ASP A N 1
ATOM 664 C CA . ASP A 1 81 ? 24.174 1.574 -0.748 1.00 93.12 81 ASP A CA 1
ATOM 665 C C . ASP A 1 81 ? 24.015 1.112 -2.211 1.00 93.12 81 ASP A C 1
ATOM 667 O O . ASP A 1 81 ? 24.734 0.218 -2.661 1.00 93.12 81 ASP A O 1
ATOM 671 N N . HIS A 1 82 ? 23.094 1.724 -2.962 1.00 93.50 82 HIS A N 1
ATOM 672 C CA . HIS A 1 82 ? 22.766 1.385 -4.351 1.00 93.50 82 HIS A CA 1
ATOM 673 C C . HIS A 1 82 ? 22.981 2.583 -5.285 1.00 93.50 82 HIS A C 1
ATOM 675 O O . HIS A 1 82 ? 22.109 2.934 -6.078 1.00 93.50 82 HIS A O 1
ATOM 681 N N . ASP A 1 83 ? 24.158 3.209 -5.225 1.00 93.56 83 ASP A N 1
ATOM 682 C CA . ASP A 1 83 ? 24.576 4.224 -6.203 1.00 93.56 83 ASP A CA 1
ATOM 683 C C . ASP A 1 83 ? 24.766 3.636 -7.618 1.00 93.56 83 ASP A C 1
ATOM 685 O O . ASP A 1 83 ? 24.685 4.335 -8.634 1.00 93.56 83 ASP A O 1
ATOM 689 N N . THR A 1 84 ? 24.979 2.322 -7.682 1.00 95.88 84 THR A N 1
ATOM 690 C CA . THR A 1 84 ? 25.120 1.516 -8.887 1.00 95.88 84 THR A CA 1
ATOM 691 C C . THR A 1 84 ? 24.373 0.195 -8.740 1.00 95.88 84 THR A C 1
ATOM 693 O O . THR A 1 84 ? 24.302 -0.386 -7.658 1.00 95.88 84 THR A O 1
ATOM 696 N N . VAL A 1 85 ? 23.816 -0.310 -9.842 1.00 95.81 85 VAL A N 1
ATOM 697 C CA . VAL A 1 85 ? 23.134 -1.610 -9.878 1.00 95.81 85 VAL A CA 1
ATOM 698 C C . VAL A 1 85 ? 23.739 -2.467 -10.979 1.00 95.81 85 VAL A C 1
ATOM 700 O O . VAL A 1 85 ? 23.795 -2.071 -12.145 1.00 95.81 85 VAL A O 1
ATOM 703 N N . MET A 1 86 ? 24.198 -3.664 -10.608 1.00 94.75 86 MET A N 1
ATOM 704 C CA . MET A 1 86 ? 24.662 -4.663 -11.567 1.00 94.75 86 MET A CA 1
ATOM 705 C C . MET A 1 86 ? 23.478 -5.465 -12.099 1.00 94.75 86 MET A C 1
ATOM 707 O O . MET A 1 86 ? 22.766 -6.110 -11.329 1.00 94.75 86 MET A O 1
ATOM 711 N N . THR A 1 87 ? 23.313 -5.470 -13.417 1.00 95.56 87 THR A N 1
ATOM 712 C CA . THR A 1 87 ? 22.273 -6.229 -14.115 1.00 95.56 87 THR A CA 1
ATOM 713 C C . THR A 1 87 ? 22.893 -7.232 -15.088 1.00 95.56 87 THR A C 1
ATOM 715 O O . THR A 1 87 ? 24.065 -7.107 -15.457 1.00 95.56 87 THR A O 1
ATOM 718 N N . ASP A 1 88 ? 22.106 -8.199 -15.558 1.00 94.62 88 ASP A N 1
ATOM 719 C CA . ASP A 1 88 ? 22.533 -9.122 -16.623 1.00 94.62 88 ASP A CA 1
ATOM 720 C C . ASP A 1 88 ? 22.804 -8.400 -17.967 1.00 94.62 88 ASP A C 1
ATOM 722 O O . ASP A 1 88 ? 23.459 -8.963 -18.845 1.00 94.62 88 ASP A O 1
ATOM 726 N N . ALA A 1 89 ? 22.353 -7.148 -18.114 1.00 93.69 89 ALA A N 1
ATOM 727 C CA . ALA A 1 89 ? 22.528 -6.307 -19.300 1.00 93.69 89 ALA A CA 1
ATOM 728 C C . ALA A 1 89 ? 23.630 -5.235 -19.150 1.00 93.69 89 ALA A C 1
ATOM 730 O O . ALA A 1 89 ? 23.903 -4.493 -20.092 1.00 93.69 89 ALA A O 1
ATOM 731 N N . GLY A 1 90 ? 24.287 -5.147 -17.988 1.00 93.81 90 GLY A N 1
ATOM 732 C CA . GLY A 1 90 ? 25.318 -4.145 -17.707 1.00 93.81 90 GLY A CA 1
ATOM 733 C C . GLY A 1 90 ? 25.150 -3.460 -16.354 1.00 93.81 90 GLY A C 1
ATOM 734 O O . GLY A 1 90 ? 24.296 -3.826 -15.546 1.00 93.81 90 GLY A O 1
ATOM 735 N N . VAL A 1 91 ? 25.998 -2.466 -16.089 1.00 96.62 91 VAL A N 1
ATOM 736 C CA . VAL A 1 91 ? 25.958 -1.679 -14.849 1.00 96.62 91 VAL A CA 1
ATOM 737 C C . VAL A 1 91 ? 25.230 -0.369 -15.111 1.00 96.62 91 VAL A C 1
ATOM 739 O O . VAL A 1 91 ? 25.590 0.357 -16.037 1.00 96.62 91 VAL A O 1
ATOM 742 N N . LEU A 1 92 ? 24.242 -0.063 -14.273 1.00 97.12 92 LEU A N 1
ATOM 743 C CA . LEU A 1 92 ? 23.529 1.210 -14.281 1.00 97.12 92 LEU A CA 1
ATOM 744 C C . LEU A 1 92 ? 23.957 2.062 -13.091 1.00 97.12 92 LEU A C 1
ATOM 746 O O . LEU A 1 92 ? 24.266 1.541 -12.020 1.00 97.12 92 LEU A O 1
ATOM 750 N N . THR A 1 93 ? 23.962 3.376 -13.293 1.00 97.44 93 THR A N 1
ATOM 751 C CA . THR A 1 93 ? 24.312 4.381 -12.279 1.00 97.44 93 THR A CA 1
ATOM 752 C C . THR A 1 93 ? 23.081 5.175 -11.858 1.00 97.44 93 THR A C 1
ATOM 754 O O . THR A 1 93 ? 22.197 5.438 -12.673 1.00 97.44 93 THR A O 1
ATOM 757 N N . LEU A 1 94 ? 22.989 5.545 -10.586 1.00 97.25 94 LEU A N 1
ATOM 758 C CA . LEU A 1 94 ? 21.843 6.289 -10.079 1.00 97.25 94 LEU A CA 1
ATOM 759 C C . LEU A 1 94 ? 21.772 7.681 -10.731 1.00 97.25 94 LEU A C 1
ATOM 761 O O . LEU A 1 94 ? 22.768 8.403 -10.822 1.00 97.25 94 LEU A O 1
ATOM 765 N N . SER A 1 95 ? 20.588 8.059 -11.207 1.00 96.69 95 SER A N 1
ATOM 766 C CA . SER A 1 95 ? 20.349 9.373 -11.802 1.00 96.69 95 SER A CA 1
ATOM 767 C C . SER A 1 95 ? 20.440 10.486 -10.754 1.00 96.69 95 SER A C 1
ATOM 769 O O . SER A 1 95 ? 20.213 10.268 -9.565 1.00 96.69 95 SER A O 1
ATOM 771 N N . SER A 1 96 ? 20.703 11.720 -11.201 1.00 92.94 96 SER A N 1
ATOM 772 C CA . SER A 1 96 ? 20.704 12.899 -10.323 1.00 92.94 96 SER A CA 1
ATOM 773 C C . SER A 1 96 ? 19.365 13.108 -9.616 1.00 92.94 96 SER A C 1
ATOM 775 O O . SER A 1 96 ? 19.330 13.647 -8.514 1.00 92.94 96 SER A O 1
ATOM 777 N N . HIS A 1 97 ? 18.268 12.707 -10.264 1.00 94.94 97 HIS A N 1
ATOM 778 C CA . HIS A 1 97 ? 16.969 12.583 -9.619 1.00 94.94 97 HIS A CA 1
ATOM 779 C C . HIS A 1 97 ? 16.770 11.116 -9.229 1.00 94.94 97 HIS A C 1
ATOM 781 O O . HIS A 1 97 ? 16.367 10.286 -10.046 1.00 94.94 97 HIS A O 1
ATOM 787 N N . SER A 1 98 ? 17.149 10.794 -7.996 1.00 93.50 98 SER A N 1
ATOM 788 C CA . SER A 1 98 ? 17.346 9.417 -7.541 1.00 93.50 98 SER A CA 1
ATOM 789 C C . SER A 1 98 ? 16.056 8.673 -7.200 1.00 93.50 98 SER A C 1
ATOM 791 O O . SER A 1 98 ? 16.053 7.440 -7.240 1.00 93.50 98 SER A O 1
ATOM 793 N N . PHE A 1 99 ? 14.970 9.383 -6.879 1.00 96.06 99 PHE A N 1
ATOM 794 C CA . PHE A 1 99 ? 13.728 8.758 -6.438 1.00 96.06 99 PHE A CA 1
ATOM 795 C C . PHE A 1 99 ? 12.464 9.564 -6.760 1.00 96.06 99 PHE A C 1
ATOM 797 O O . PHE A 1 99 ? 12.503 10.785 -6.880 1.00 96.06 99 PHE A O 1
ATOM 804 N N . TYR A 1 100 ? 11.342 8.847 -6.815 1.00 95.81 100 TYR A N 1
ATOM 805 C CA . TYR A 1 100 ? 9.970 9.338 -6.927 1.00 95.81 100 TYR A CA 1
ATOM 806 C C . TYR A 1 100 ? 9.093 8.691 -5.845 1.00 95.81 100 TYR A C 1
ATOM 808 O O . TYR A 1 100 ? 9.321 7.540 -5.467 1.00 95.81 100 TYR A O 1
ATOM 816 N N . GLU A 1 101 ? 8.082 9.415 -5.358 1.00 92.69 101 GLU A N 1
ATOM 817 C CA . GLU A 1 101 ? 7.214 8.985 -4.240 1.00 92.69 101 GLU A CA 1
ATOM 818 C C . GLU A 1 101 ? 5.724 9.188 -4.526 1.00 92.69 101 GLU A C 1
ATOM 820 O O . GLU A 1 101 ? 4.884 8.998 -3.640 1.00 92.69 101 GLU A O 1
ATOM 825 N N . GLU A 1 102 ? 5.363 9.589 -5.752 1.00 93.06 102 GLU A N 1
ATOM 826 C CA . GLU A 1 102 ? 3.953 9.755 -6.089 1.00 93.06 102 GLU A CA 1
ATOM 827 C C . GLU A 1 102 ? 3.198 8.425 -5.904 1.00 93.06 102 GLU A C 1
ATOM 829 O O . GLU A 1 102 ? 3.719 7.375 -6.287 1.00 93.06 102 GLU A O 1
ATOM 834 N N . PRO A 1 103 ? 1.980 8.426 -5.327 1.00 89.81 103 PRO A N 1
ATOM 835 C CA . PRO A 1 103 ? 1.240 7.194 -5.068 1.00 89.81 103 PRO A CA 1
ATOM 836 C C . PRO A 1 103 ? 0.928 6.409 -6.352 1.00 89.81 103 PRO A C 1
ATOM 838 O O . PRO A 1 103 ? 0.085 6.817 -7.148 1.00 89.81 103 PRO A O 1
ATOM 841 N N . MET A 1 104 ? 1.567 5.247 -6.531 1.00 87.75 104 MET A N 1
ATOM 842 C CA . MET A 1 104 ? 1.392 4.392 -7.723 1.00 87.75 104 MET A CA 1
ATOM 843 C C . MET A 1 104 ? 0.565 3.121 -7.497 1.00 87.75 104 MET A C 1
ATOM 845 O O . MET A 1 104 ? 0.391 2.311 -8.408 1.00 87.75 104 MET A O 1
ATOM 849 N N . GLY A 1 105 ? 0.029 2.956 -6.287 1.00 81.19 105 GLY A N 1
ATOM 850 C CA . GLY A 1 105 ? -0.706 1.764 -5.874 1.00 81.19 105 GLY A CA 1
ATOM 851 C C . GLY A 1 105 ? 0.205 0.631 -5.394 1.00 81.19 105 GLY A C 1
ATOM 852 O O . GLY A 1 105 ? 1.321 0.441 -5.866 1.00 81.19 105 GLY A O 1
ATOM 853 N N . GLU A 1 106 ? -0.296 -0.152 -4.442 1.00 76.25 106 GLU A N 1
ATOM 854 C CA . GLU A 1 106 ? 0.479 -1.182 -3.728 1.00 76.25 106 GLU A CA 1
ATOM 855 C C . GLU A 1 106 ? 0.926 -2.348 -4.625 1.00 76.25 106 GLU A C 1
ATOM 857 O O . GLU A 1 106 ? 1.899 -3.033 -4.334 1.00 76.25 106 GLU A O 1
ATOM 862 N N . THR A 1 107 ? 0.220 -2.595 -5.730 1.00 83.56 107 THR A N 1
ATOM 863 C CA . THR A 1 107 ? 0.433 -3.772 -6.588 1.00 83.56 107 THR A CA 1
ATOM 864 C C . THR A 1 107 ? 1.577 -3.617 -7.581 1.00 83.56 107 THR A C 1
ATOM 866 O O . THR A 1 107 ? 1.900 -4.571 -8.284 1.00 83.56 107 THR A O 1
ATOM 869 N N . LEU A 1 108 ? 2.173 -2.423 -7.663 1.00 87.62 108 LEU A N 1
ATOM 870 C CA . LEU A 1 108 ? 3.322 -2.167 -8.528 1.00 87.62 108 LEU A CA 1
ATOM 871 C C . LEU A 1 108 ? 4.625 -2.739 -7.939 1.00 87.62 108 LEU A C 1
ATOM 873 O O . LEU A 1 108 ? 5.577 -3.001 -8.670 1.00 87.62 108 LEU A O 1
ATOM 877 N N . TYR A 1 109 ? 4.652 -2.953 -6.625 1.00 88.88 109 TYR A N 1
ATOM 878 C CA . TYR A 1 109 ? 5.814 -3.405 -5.871 1.00 88.88 109 TYR A CA 1
ATOM 879 C C . TYR A 1 109 ? 5.696 -4.897 -5.557 1.00 88.88 109 TYR A C 1
ATOM 881 O O . TYR A 1 109 ? 4.604 -5.473 -5.549 1.00 88.88 109 TYR A O 1
ATOM 889 N N . ASN A 1 110 ? 6.826 -5.547 -5.273 1.00 84.94 110 ASN A N 1
ATOM 890 C CA . ASN A 1 110 ? 6.780 -6.903 -4.734 1.00 84.94 110 ASN A CA 1
ATOM 891 C C . ASN A 1 110 ? 6.396 -6.874 -3.238 1.00 84.94 110 ASN A C 1
ATOM 893 O O . ASN A 1 110 ? 6.413 -5.835 -2.589 1.00 84.94 110 ASN A O 1
ATOM 897 N N . SER A 1 111 ? 6.052 -8.031 -2.669 1.00 81.69 111 SER A N 1
ATOM 898 C CA . SER A 1 111 ? 5.532 -8.119 -1.293 1.00 81.69 111 SER A CA 1
ATOM 899 C C . SER A 1 111 ? 6.555 -7.875 -0.175 1.00 81.69 111 SER A C 1
ATOM 901 O O . SER A 1 111 ? 6.186 -7.953 0.997 1.00 81.69 111 SER A O 1
ATOM 903 N N . TYR A 1 112 ? 7.829 -7.675 -0.506 1.00 84.56 112 TYR A N 1
ATOM 904 C CA . TYR A 1 112 ? 8.926 -7.603 0.462 1.00 84.56 112 TYR A CA 1
ATOM 905 C C . TYR A 1 112 ? 9.771 -6.335 0.347 1.00 84.56 112 TYR A C 1
ATOM 907 O O . TYR A 1 112 ? 10.543 -6.066 1.263 1.00 84.56 112 TYR A O 1
ATOM 915 N N . THR A 1 113 ? 9.642 -5.578 -0.742 1.00 87.62 113 THR A N 1
ATOM 916 C CA . THR A 1 113 ? 10.409 -4.356 -0.975 1.00 87.62 113 THR A CA 1
ATOM 917 C C . THR A 1 113 ? 9.473 -3.199 -1.268 1.00 87.62 113 THR A C 1
ATOM 919 O O . THR A 1 113 ? 8.625 -3.284 -2.156 1.00 87.62 113 THR A O 1
ATOM 922 N N . ASP A 1 114 ? 9.710 -2.074 -0.605 1.00 90.50 114 ASP A N 1
ATOM 923 C CA . ASP A 1 114 ? 8.932 -0.855 -0.817 1.00 90.50 114 ASP A CA 1
ATOM 924 C C . ASP A 1 114 ? 9.485 0.024 -1.951 1.00 90.50 114 ASP A C 1
ATOM 926 O O . ASP A 1 114 ? 9.080 1.169 -2.128 1.00 90.50 114 ASP A O 1
ATOM 930 N N . VAL A 1 115 ? 10.407 -0.524 -2.744 1.00 94.44 115 VAL A N 1
ATOM 931 C CA . VAL A 1 115 ? 11.100 0.150 -3.840 1.00 94.44 115 VAL A CA 1
ATOM 932 C C . VAL A 1 115 ? 10.942 -0.628 -5.145 1.00 94.44 115 VAL A C 1
ATOM 934 O O . VAL A 1 115 ? 10.820 -1.856 -5.158 1.00 94.44 115 VAL A O 1
ATOM 937 N N . LEU A 1 116 ? 10.944 0.112 -6.246 1.00 96.00 116 LEU A N 1
ATOM 938 C CA . LEU A 1 116 ? 10.940 -0.366 -7.620 1.00 96.00 116 LEU A CA 1
ATOM 939 C C . LEU A 1 116 ? 12.042 0.365 -8.390 1.00 96.00 116 LEU A C 1
ATOM 941 O O . LEU A 1 116 ? 12.137 1.591 -8.315 1.00 96.00 116 LEU A O 1
ATOM 945 N N . TYR A 1 117 ? 12.849 -0.361 -9.159 1.00 97.56 117 TYR A N 1
ATOM 946 C CA . TYR A 1 117 ? 13.795 0.263 -10.082 1.00 97.56 117 TYR A CA 1
ATOM 947 C C . TYR A 1 117 ? 13.115 0.660 -11.393 1.00 97.56 117 TYR A C 1
ATOM 949 O O . TYR A 1 117 ? 12.347 -0.120 -11.949 1.00 97.56 117 TYR A O 1
ATOM 957 N N . ILE A 1 118 ? 13.449 1.832 -11.930 1.00 98.12 118 ILE A N 1
ATOM 958 C CA . ILE A 1 118 ? 13.066 2.239 -13.284 1.00 98.12 118 ILE A CA 1
ATOM 959 C C . ILE A 1 118 ? 14.319 2.191 -14.149 1.00 98.12 118 ILE A C 1
ATOM 961 O O . ILE A 1 118 ? 15.252 2.976 -13.942 1.00 98.12 118 ILE A O 1
ATOM 965 N N . PHE A 1 119 ? 14.332 1.270 -15.108 1.00 98.00 119 PHE A N 1
ATOM 966 C CA . PHE A 1 119 ? 15.448 1.064 -16.028 1.00 98.00 119 PHE A CA 1
ATOM 967 C C . PHE A 1 119 ? 15.106 1.528 -17.449 1.00 98.00 119 PHE A C 1
ATOM 969 O O . PHE A 1 119 ? 13.933 1.534 -17.828 1.00 98.00 119 PHE A O 1
ATOM 976 N N . PRO A 1 120 ? 16.116 1.897 -18.256 1.00 97.38 120 PRO A N 1
ATOM 977 C CA . PRO A 1 120 ? 15.948 2.081 -19.694 1.00 97.38 120 PRO A CA 1
ATOM 978 C C . PRO A 1 120 ? 15.351 0.832 -20.363 1.00 97.38 120 PRO A C 1
ATOM 980 O O . PRO A 1 120 ? 15.621 -0.298 -19.947 1.00 97.38 120 PRO A O 1
ATOM 983 N N . ASP A 1 121 ? 14.528 1.029 -21.393 1.00 96.56 121 ASP A N 1
ATOM 984 C CA . ASP A 1 121 ? 13.796 -0.060 -22.050 1.00 96.56 121 ASP A CA 1
ATOM 985 C C . ASP A 1 121 ? 14.727 -1.134 -22.645 1.00 96.56 121 ASP A C 1
ATOM 987 O O . ASP A 1 121 ? 14.473 -2.327 -22.486 1.00 96.56 121 ASP A O 1
ATOM 991 N N . ASP A 1 122 ? 15.852 -0.724 -23.237 1.00 95.00 122 ASP A N 1
ATOM 992 C CA . ASP A 1 122 ? 16.869 -1.601 -23.835 1.00 95.00 122 ASP A CA 1
ATOM 993 C C . ASP A 1 122 ? 17.550 -2.523 -22.811 1.00 95.00 122 ASP A C 1
ATOM 995 O O . ASP A 1 122 ? 17.914 -3.662 -23.121 1.00 95.00 122 ASP A O 1
ATOM 999 N N . VAL A 1 123 ? 17.680 -2.069 -21.563 1.00 95.75 123 VAL A N 1
ATOM 1000 C CA . VAL A 1 123 ? 18.156 -2.908 -20.457 1.00 95.75 123 VAL A CA 1
ATOM 1001 C C . VAL A 1 123 ? 17.108 -3.975 -20.155 1.00 95.75 123 VAL A C 1
ATOM 1003 O O . VAL A 1 123 ? 17.438 -5.161 -20.132 1.00 95.75 123 VAL A O 1
ATOM 1006 N N . CYS A 1 124 ? 15.847 -3.573 -19.956 1.00 95.50 124 CYS A N 1
ATOM 1007 C CA . CYS A 1 124 ? 14.746 -4.470 -19.593 1.00 95.50 124 CYS A CA 1
ATOM 1008 C C 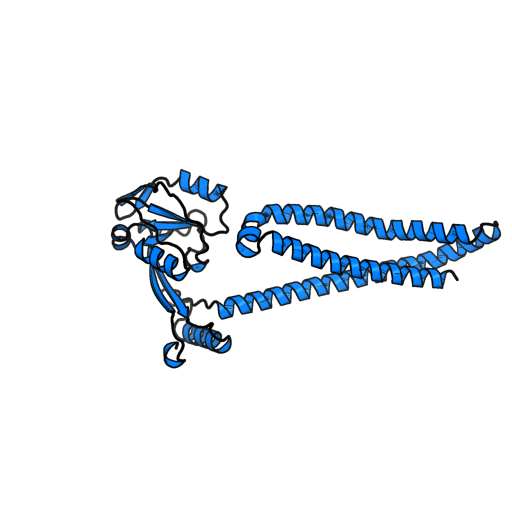. CYS A 1 124 ? 14.501 -5.584 -20.618 1.00 95.50 124 CYS A C 1
ATOM 1010 O O . CYS A 1 124 ? 14.203 -6.707 -20.212 1.00 95.50 124 CYS A O 1
ATOM 1012 N N . GLU A 1 125 ? 14.690 -5.318 -21.915 1.00 94.25 125 GLU A N 1
ATOM 1013 C CA . GLU A 1 125 ? 14.587 -6.326 -22.985 1.00 94.25 125 GLU A CA 1
ATOM 1014 C C . GLU A 1 125 ? 15.519 -7.535 -22.778 1.00 94.25 125 GLU A C 1
ATOM 1016 O O . GLU A 1 125 ? 15.232 -8.636 -23.254 1.00 94.25 125 GLU A O 1
ATOM 1021 N N . ASN A 1 126 ? 16.617 -7.348 -22.042 1.00 94.88 126 ASN A N 1
ATOM 1022 C CA . ASN A 1 126 ? 17.625 -8.371 -21.770 1.00 94.88 126 ASN A CA 1
ATOM 1023 C C . ASN A 1 126 ? 17.496 -9.005 -20.371 1.00 94.88 126 ASN A C 1
ATOM 1025 O O . ASN A 1 126 ? 18.278 -9.897 -20.028 1.00 94.88 126 ASN A O 1
ATOM 1029 N N . LEU A 1 127 ? 16.528 -8.572 -19.555 1.00 96.19 127 LEU A N 1
ATOM 1030 C CA . LEU A 1 127 ? 16.316 -9.071 -18.193 1.00 96.19 127 LEU A CA 1
ATOM 1031 C C . LEU A 1 127 ? 15.261 -10.180 -18.130 1.00 96.19 127 LEU A C 1
ATOM 1033 O O . LEU A 1 127 ? 14.452 -10.371 -19.035 1.00 96.19 127 LEU A O 1
ATOM 1037 N N . LEU A 1 128 ? 15.249 -10.929 -17.023 1.00 94.56 128 LEU A N 1
ATOM 1038 C CA . LEU A 1 128 ? 14.246 -11.969 -16.791 1.00 94.56 128 LEU A CA 1
ATOM 1039 C C . LEU A 1 128 ? 12.912 -11.339 -16.342 1.00 94.56 128 LEU A C 1
ATOM 1041 O O . LEU A 1 128 ? 12.875 -10.797 -15.233 1.00 94.56 128 LEU A O 1
ATOM 1045 N N . PRO A 1 129 ? 11.809 -11.469 -17.105 1.00 93.94 129 PRO A N 1
ATOM 1046 C CA . PRO A 1 129 ? 10.485 -11.088 -16.626 1.00 93.94 129 PRO A CA 1
ATOM 1047 C C . PRO A 1 129 ? 10.000 -12.089 -15.571 1.00 93.94 129 PRO A C 1
ATOM 1049 O O . PRO A 1 129 ? 10.056 -13.305 -15.775 1.00 93.94 129 PRO A O 1
ATOM 1052 N N . VAL A 1 130 ? 9.518 -11.582 -14.438 1.00 90.62 130 VAL A N 1
ATOM 1053 C CA . VAL A 1 130 ? 9.085 -12.401 -13.290 1.00 90.62 130 VAL A CA 1
ATOM 1054 C C . VAL A 1 130 ? 7.628 -12.211 -12.900 1.00 90.62 130 VAL A C 1
ATOM 1056 O O . VAL A 1 130 ? 7.057 -13.083 -12.249 1.00 90.62 130 VAL A O 1
ATOM 1059 N N . MET A 1 131 ? 7.013 -11.106 -13.309 1.00 89.62 131 MET A N 1
ATOM 1060 C CA . MET A 1 131 ? 5.599 -10.835 -13.079 1.00 89.62 131 MET A CA 1
ATOM 1061 C C . MET A 1 131 ? 5.051 -10.047 -14.260 1.00 89.62 131 MET A C 1
ATOM 1063 O O . MET A 1 131 ? 5.689 -9.102 -14.711 1.00 89.62 131 MET A O 1
ATOM 1067 N N . GLN A 1 132 ? 3.874 -10.432 -14.744 1.00 91.81 132 GLN A N 1
ATOM 1068 C CA . GLN A 1 132 ? 3.132 -9.677 -15.745 1.00 91.81 132 GLN A CA 1
ATOM 1069 C C . GLN A 1 132 ? 1.894 -9.087 -15.080 1.00 91.81 132 GLN A C 1
ATOM 1071 O O . GLN A 1 132 ? 1.119 -9.811 -14.455 1.00 91.81 132 GLN A O 1
ATOM 1076 N N . ASN A 1 133 ? 1.716 -7.782 -15.235 1.00 92.81 133 ASN A N 1
ATOM 1077 C CA . ASN A 1 133 ? 0.604 -7.031 -14.677 1.00 92.81 133 ASN A CA 1
ATOM 1078 C C . ASN A 1 133 ? -0.205 -6.400 -15.806 1.00 92.81 133 ASN A C 1
ATOM 1080 O O . ASN A 1 133 ? 0.339 -6.028 -16.846 1.00 92.81 133 ASN A O 1
ATOM 1084 N N . ARG A 1 134 ? -1.512 -6.254 -15.584 1.00 93.62 134 ARG A N 1
ATOM 1085 C CA . ARG A 1 134 ? -2.406 -5.512 -16.472 1.00 93.62 134 ARG A CA 1
ATOM 1086 C C . ARG A 1 134 ? -3.244 -4.550 -15.653 1.00 93.62 134 ARG A C 1
ATOM 1088 O O . ARG A 1 134 ? -4.004 -4.987 -14.789 1.00 93.62 134 ARG A O 1
ATOM 1095 N N . TYR A 1 135 ? -3.102 -3.260 -15.923 1.00 93.81 135 TYR A N 1
ATOM 1096 C CA . TYR A 1 135 ? -3.865 -2.205 -15.268 1.00 93.81 135 TYR A CA 1
ATOM 1097 C C . TYR A 1 135 ? -4.916 -1.659 -16.222 1.00 93.81 135 TYR A C 1
ATOM 1099 O O . TYR A 1 135 ? -4.644 -1.411 -17.394 1.00 93.81 135 TYR A O 1
ATOM 1107 N N . ILE A 1 136 ? -6.134 -1.504 -15.705 1.00 93.81 136 ILE A N 1
ATOM 1108 C CA . ILE A 1 136 ? -7.291 -1.045 -16.467 1.00 93.81 136 ILE A CA 1
ATOM 1109 C C . ILE A 1 136 ? -7.999 0.033 -15.654 1.00 93.81 136 ILE A C 1
ATOM 1111 O O . ILE A 1 136 ? -8.389 -0.214 -14.511 1.00 93.81 136 ILE A O 1
ATOM 1115 N N . ILE A 1 137 ? -8.218 1.195 -16.267 1.00 92.94 137 ILE A N 1
ATOM 1116 C CA . ILE A 1 137 ? -9.130 2.222 -15.758 1.00 92.94 137 ILE A CA 1
ATOM 1117 C C . ILE A 1 137 ? -10.387 2.194 -16.613 1.00 92.94 137 ILE A C 1
ATOM 1119 O O . ILE A 1 137 ? -10.338 2.363 -17.832 1.00 92.94 137 ILE A O 1
ATOM 1123 N N . THR A 1 138 ? -11.528 1.968 -15.971 1.00 93.81 138 THR A N 1
ATOM 1124 C CA . THR A 1 138 ? -12.837 2.046 -16.617 1.00 93.81 138 THR A CA 1
ATOM 1125 C C . THR A 1 138 ? -13.331 3.490 -16.652 1.00 93.81 138 THR A C 1
ATOM 1127 O O . THR A 1 138 ? -13.078 4.251 -15.724 1.00 93.81 138 THR A O 1
ATOM 1130 N N . ALA A 1 139 ? -14.074 3.854 -17.700 1.00 92.69 139 ALA A N 1
ATOM 1131 C CA . ALA A 1 139 ? -14.621 5.206 -17.871 1.00 92.69 139 ALA A CA 1
ATOM 1132 C C . ALA A 1 139 ? -15.590 5.606 -16.743 1.00 92.69 139 ALA A C 1
ATOM 1134 O O . ALA A 1 139 ? -15.742 6.775 -16.397 1.00 92.69 139 ALA A O 1
ATOM 1135 N N . GLU A 1 140 ? -16.257 4.611 -16.156 1.00 91.50 140 GLU A N 1
ATOM 1136 C CA . GLU A 1 140 ? -17.098 4.755 -14.974 1.00 91.50 140 GLU A CA 1
ATOM 1137 C C . GLU A 1 140 ? -16.727 3.684 -13.947 1.00 91.50 140 GLU A C 1
ATOM 1139 O O . GLU A 1 140 ? -16.234 2.609 -14.301 1.00 91.50 140 GLU A O 1
ATOM 1144 N N . ASN A 1 141 ? -16.986 3.954 -12.667 1.00 90.44 141 ASN A N 1
ATOM 1145 C CA . ASN A 1 141 ? -16.754 2.978 -11.605 1.00 90.44 141 ASN A CA 1
ATOM 1146 C C . ASN A 1 141 ? -17.590 1.715 -11.840 1.00 90.44 141 ASN A C 1
ATOM 1148 O O . ASN A 1 141 ? -18.807 1.796 -12.019 1.00 90.44 141 ASN A O 1
ATOM 1152 N N . LEU A 1 142 ? -16.959 0.539 -11.749 1.00 93.56 142 LEU A N 1
ATOM 1153 C CA . LEU A 1 142 ? -17.696 -0.722 -11.763 1.00 93.56 142 LEU A CA 1
ATOM 1154 C C . LEU A 1 142 ? -18.697 -0.765 -10.603 1.00 93.56 142 LEU A C 1
ATOM 1156 O O . LEU A 1 142 ? -18.354 -0.432 -9.463 1.00 93.56 142 LEU A O 1
ATOM 1160 N N . SER A 1 143 ? -19.911 -1.245 -10.882 1.00 93.50 143 SER A N 1
ATOM 1161 C CA . SER A 1 143 ? -20.869 -1.602 -9.837 1.00 93.50 143 SER A CA 1
ATOM 1162 C C . SER A 1 143 ? -20.299 -2.725 -8.962 1.00 93.50 143 SER A C 1
ATOM 1164 O O . SER A 1 143 ? -19.460 -3.515 -9.400 1.00 93.50 143 SER A O 1
ATOM 1166 N N . TYR A 1 144 ? -20.753 -2.811 -7.708 1.00 93.75 144 TYR A N 1
ATOM 1167 C CA . TYR A 1 144 ? -20.309 -3.876 -6.804 1.00 93.75 144 TYR A CA 1
ATOM 1168 C C . TYR A 1 144 ? -20.638 -5.272 -7.355 1.00 93.75 144 TYR A C 1
ATOM 1170 O O . TYR A 1 144 ? -19.815 -6.176 -7.255 1.00 93.75 144 TYR A O 1
ATOM 1178 N N . GLU A 1 145 ? -21.815 -5.427 -7.965 1.00 94.19 145 GLU A N 1
ATOM 1179 C CA . GLU A 1 145 ? -22.272 -6.685 -8.558 1.00 94.19 145 GLU A CA 1
ATOM 1180 C C . GLU A 1 145 ? -21.373 -7.121 -9.719 1.00 94.19 145 GLU A C 1
ATOM 1182 O O . GLU A 1 145 ? -20.803 -8.207 -9.655 1.00 94.19 145 GLU A O 1
ATOM 1187 N N . ASN A 1 146 ? -21.126 -6.238 -10.694 1.00 95.19 146 ASN A N 1
ATOM 1188 C CA . ASN A 1 146 ? -20.253 -6.544 -11.832 1.00 95.19 146 ASN A CA 1
ATOM 1189 C C . ASN A 1 146 ? -18.813 -6.816 -11.382 1.00 95.19 146 ASN A C 1
ATOM 1191 O O . ASN A 1 146 ? -18.142 -7.677 -11.940 1.00 95.19 146 ASN A O 1
ATOM 1195 N N . ALA A 1 147 ? -18.317 -6.083 -10.379 1.00 95.50 147 ALA A N 1
ATOM 1196 C CA . ALA A 1 147 ? -16.983 -6.318 -9.841 1.00 95.50 147 ALA A CA 1
ATOM 1197 C C . ALA A 1 147 ? -16.889 -7.696 -9.162 1.00 95.50 147 ALA A C 1
ATOM 1199 O O . ALA A 1 147 ? -15.905 -8.408 -9.341 1.00 95.50 147 ALA A O 1
ATOM 1200 N N . ARG A 1 148 ? -17.921 -8.097 -8.412 1.00 95.69 148 ARG A N 1
ATOM 1201 C CA . ARG A 1 148 ? -17.965 -9.405 -7.751 1.00 95.69 148 ARG A CA 1
ATOM 1202 C C . ARG A 1 148 ? -18.100 -10.552 -8.749 1.00 95.69 148 ARG A C 1
ATOM 1204 O O . ARG A 1 148 ? -17.485 -11.595 -8.549 1.00 95.69 148 ARG A O 1
ATOM 1211 N N . GLU A 1 149 ? -18.894 -10.364 -9.796 1.00 95.94 149 GLU A N 1
ATOM 1212 C CA . GLU A 1 149 ? -19.033 -11.326 -10.889 1.00 95.94 149 GLU A CA 1
ATOM 1213 C C . GLU A 1 149 ? -17.713 -11.487 -11.649 1.00 95.94 149 GLU A C 1
ATOM 1215 O O . GLU A 1 149 ? -17.235 -12.605 -11.793 1.00 95.94 149 GLU A O 1
ATOM 1220 N N . LEU A 1 150 ? -17.052 -10.381 -12.008 1.00 95.81 150 LEU A N 1
ATOM 1221 C CA . LEU A 1 150 ? -15.745 -10.407 -12.666 1.00 95.81 150 LEU A CA 1
ATOM 1222 C C . LEU A 1 150 ? -14.674 -11.116 -11.826 1.00 95.81 150 LEU A C 1
ATOM 1224 O O . LEU A 1 150 ? -13.908 -11.911 -12.364 1.00 95.81 150 LEU A O 1
ATOM 1228 N N . GLU A 1 151 ? -14.598 -10.828 -10.523 1.00 95.06 151 GLU A N 1
ATOM 1229 C CA . GLU A 1 151 ? -13.671 -11.517 -9.615 1.00 95.06 151 GLU A CA 1
ATOM 1230 C C . GLU A 1 151 ? -13.935 -13.025 -9.612 1.00 95.06 151 GLU A C 1
ATOM 1232 O O . GLU A 1 151 ? -13.003 -13.813 -9.751 1.00 95.06 151 GLU A O 1
ATOM 1237 N N . LYS A 1 152 ? -15.208 -13.422 -9.519 1.00 94.38 152 LYS A N 1
ATOM 1238 C CA . LYS A 1 152 ? -15.607 -14.828 -9.529 1.00 94.38 152 LYS A CA 1
ATOM 1239 C C . LYS A 1 152 ? -15.239 -15.514 -10.846 1.00 94.38 152 LYS A C 1
ATOM 1241 O O . LYS A 1 152 ? -14.580 -16.547 -10.810 1.00 94.38 152 LYS A O 1
ATOM 1246 N N . ASP A 1 153 ? -15.619 -14.935 -11.982 1.00 94.38 153 ASP A N 1
ATOM 1247 C CA . ASP A 1 153 ? -15.324 -15.485 -13.308 1.00 94.38 153 ASP A CA 1
ATOM 1248 C C . ASP A 1 153 ? -13.812 -15.621 -13.527 1.00 94.38 153 ASP A C 1
ATOM 1250 O O . ASP A 1 153 ? -13.339 -16.620 -14.076 1.00 94.38 153 ASP A O 1
ATOM 1254 N N . PHE A 1 154 ? -13.036 -14.638 -13.056 1.00 93.50 154 PHE A N 1
ATOM 1255 C CA . PHE A 1 154 ? -11.580 -14.683 -13.112 1.00 93.50 154 PHE A CA 1
ATOM 1256 C C . PHE A 1 154 ? -11.018 -15.821 -12.258 1.00 93.50 154 PHE A C 1
ATOM 1258 O O . PHE A 1 154 ? -10.191 -16.580 -12.751 1.00 93.50 154 PHE A O 1
ATOM 1265 N N . THR A 1 155 ? -11.460 -15.972 -11.007 1.00 90.88 155 THR A N 1
ATOM 1266 C CA . THR A 1 155 ? -10.990 -17.045 -10.115 1.00 90.88 155 THR A CA 1
ATOM 1267 C C . THR A 1 155 ? -11.403 -18.434 -10.606 1.00 90.88 155 THR A C 1
ATOM 1269 O O . THR A 1 155 ? -10.614 -19.374 -10.498 1.00 90.88 155 THR A O 1
ATOM 1272 N N . ASP A 1 156 ? -12.601 -18.570 -11.179 1.00 90.62 156 ASP A N 1
ATOM 1273 C CA . ASP A 1 156 ? -13.092 -19.830 -11.748 1.00 90.62 156 ASP A CA 1
ATOM 1274 C C . ASP A 1 156 ? -12.256 -20.251 -12.973 1.00 90.62 156 ASP A C 1
ATOM 1276 O O . ASP A 1 156 ? -11.992 -21.441 -13.172 1.00 90.62 156 ASP A O 1
ATOM 1280 N N . GLN A 1 157 ? -11.799 -19.287 -13.782 1.00 90.06 157 GLN A N 1
ATOM 1281 C CA . GLN A 1 157 ? -10.948 -19.541 -14.948 1.00 90.06 157 GLN A CA 1
ATOM 1282 C C . GLN A 1 157 ? -9.457 -19.690 -14.592 1.00 90.06 157 GLN A C 1
ATOM 1284 O O . GLN A 1 157 ? -8.759 -20.514 -15.189 1.00 90.06 157 GLN A O 1
ATOM 1289 N N . TYR A 1 158 ? -8.971 -18.903 -13.632 1.00 87.56 158 TYR A N 1
ATOM 1290 C CA . TYR A 1 158 ? -7.572 -18.804 -13.223 1.00 87.56 158 TYR A CA 1
ATOM 1291 C C . TYR A 1 158 ? -7.450 -19.003 -11.705 1.00 87.56 158 TYR A C 1
ATOM 1293 O O . TYR A 1 158 ? -7.381 -18.030 -10.950 1.00 87.56 158 TYR A O 1
ATOM 1301 N N . PRO A 1 159 ? -7.407 -20.259 -11.227 1.00 80.00 159 PRO A N 1
ATOM 1302 C CA . PRO A 1 159 ? -7.253 -20.525 -9.804 1.00 80.00 159 PRO A CA 1
ATOM 1303 C C . PRO A 1 159 ? -5.894 -20.020 -9.296 1.00 80.00 159 PRO A C 1
ATOM 1305 O O . PRO A 1 159 ? -4.875 -20.153 -9.978 1.00 80.00 159 PRO A O 1
ATOM 1308 N N . GLU A 1 160 ? -5.869 -19.487 -8.069 1.00 71.06 160 GLU A N 1
ATOM 1309 C CA . GLU A 1 160 ? -4.686 -18.840 -7.467 1.00 71.06 160 GLU A CA 1
ATOM 1310 C C . GLU A 1 160 ? -3.442 -19.740 -7.407 1.00 71.06 160 GLU A C 1
ATOM 1312 O O . GLU A 1 160 ? -2.314 -19.247 -7.439 1.00 71.06 160 GLU A O 1
ATOM 1317 N N . LEU A 1 161 ? -3.642 -21.058 -7.312 1.00 70.38 161 LEU A N 1
ATOM 1318 C CA . LEU A 1 161 ? -2.588 -22.064 -7.250 1.00 70.38 161 LEU A CA 1
ATOM 1319 C C . LEU A 1 161 ? -2.767 -23.057 -8.391 1.00 70.38 161 LEU A C 1
ATOM 1321 O O . LEU A 1 161 ? -3.588 -23.974 -8.331 1.00 70.38 161 LEU A O 1
ATOM 1325 N N . THR A 1 162 ? -1.952 -22.896 -9.426 1.00 72.44 162 THR A N 1
ATOM 1326 C CA . THR A 1 162 ? -1.832 -23.903 -10.477 1.00 72.44 162 THR A CA 1
ATOM 1327 C C . THR A 1 162 ? -0.770 -24.933 -10.105 1.00 72.44 162 THR A C 1
ATOM 1329 O O . THR A 1 162 ? 0.234 -24.628 -9.461 1.00 72.44 162 THR A O 1
ATOM 1332 N N . SER A 1 163 ? -0.932 -26.170 -10.575 1.00 69.25 163 SER A N 1
ATOM 1333 C CA . SER A 1 163 ? 0.086 -27.224 -10.445 1.00 69.25 163 SER A CA 1
ATOM 1334 C C . SER A 1 163 ? 1.414 -26.887 -11.144 1.00 69.25 163 SER A C 1
ATOM 1336 O O . SER A 1 163 ? 2.414 -27.555 -10.902 1.00 69.25 163 SER A O 1
ATOM 1338 N N . ALA A 1 164 ? 1.433 -25.848 -11.987 1.00 70.00 164 ALA A N 1
ATOM 1339 C CA . ALA A 1 164 ? 2.625 -25.307 -12.636 1.00 70.00 164 ALA A CA 1
ATOM 1340 C C . ALA A 1 164 ? 3.374 -24.259 -11.784 1.00 70.00 164 ALA A C 1
ATOM 1342 O O . ALA A 1 164 ? 4.426 -23.785 -12.205 1.00 70.00 164 ALA A O 1
ATOM 1343 N N . GLY A 1 165 ? 2.854 -23.887 -10.605 1.00 70.81 165 GLY A N 1
ATOM 1344 C CA . GLY A 1 165 ? 3.472 -22.896 -9.715 1.00 70.81 165 GLY A CA 1
ATOM 1345 C C . GLY A 1 165 ? 3.266 -21.437 -10.138 1.00 70.81 165 GLY A C 1
ATOM 1346 O O . GLY A 1 165 ? 3.883 -20.551 -9.554 1.00 70.81 165 GLY A O 1
ATOM 1347 N N . VAL A 1 166 ? 2.407 -21.179 -11.131 1.00 76.38 166 VAL A N 1
ATOM 1348 C CA . VAL A 1 166 ? 1.997 -19.826 -11.532 1.00 76.38 166 VAL A CA 1
ATOM 1349 C C . VAL A 1 166 ? 0.780 -19.418 -10.710 1.00 76.38 166 VAL A C 1
ATOM 1351 O O . VAL A 1 166 ? -0.162 -20.208 -10.577 1.00 76.38 166 VAL A O 1
ATOM 1354 N N . SER A 1 167 ? 0.810 -18.196 -10.178 1.00 81.38 167 SER A N 1
ATOM 1355 C CA . SER A 1 167 ? -0.305 -17.590 -9.456 1.00 81.38 167 SER A CA 1
ATOM 1356 C C . SER A 1 167 ? -0.907 -16.461 -10.279 1.00 81.38 167 SER A C 1
ATOM 1358 O O . SER A 1 167 ? -0.185 -15.612 -10.802 1.00 81.38 167 SER A O 1
ATOM 1360 N N . TYR A 1 168 ? -2.230 -16.476 -10.397 1.00 87.44 168 TYR A N 1
ATOM 1361 C CA . TYR A 1 168 ? -3.010 -15.422 -11.028 1.00 87.44 168 TYR A CA 1
ATOM 1362 C C . TYR A 1 168 ? -3.810 -14.705 -9.950 1.00 87.44 168 TYR A C 1
ATOM 1364 O O . TYR A 1 168 ? -4.368 -15.343 -9.059 1.00 87.44 168 TYR A O 1
ATOM 1372 N N . GLY A 1 169 ? -3.877 -13.383 -10.046 1.00 88.19 169 GLY A N 1
ATOM 1373 C CA . GLY A 1 169 ? -4.645 -12.562 -9.125 1.00 88.19 169 GLY A CA 1
ATOM 1374 C C . GLY A 1 169 ? -5.329 -11.426 -9.862 1.00 88.19 169 GLY A C 1
ATOM 1375 O O . GLY A 1 169 ? -4.783 -10.867 -10.811 1.00 88.19 169 GLY A O 1
ATOM 1376 N N . ILE A 1 170 ? -6.522 -11.078 -9.395 1.00 91.81 170 ILE A N 1
ATOM 1377 C CA . ILE A 1 170 ? -7.258 -9.895 -9.823 1.00 91.81 170 ILE A CA 1
ATOM 1378 C C . ILE A 1 170 ? -7.535 -9.030 -8.599 1.00 91.81 170 ILE A C 1
ATOM 1380 O O . ILE A 1 170 ? -7.824 -9.529 -7.512 1.00 91.81 170 ILE A O 1
ATOM 1384 N N . ARG A 1 171 ? -7.427 -7.713 -8.763 1.00 91.38 171 ARG A N 1
ATOM 1385 C CA . ARG A 1 171 ? -7.759 -6.738 -7.724 1.00 91.38 171 ARG A CA 1
ATOM 1386 C C . ARG A 1 171 ? -8.647 -5.667 -8.323 1.00 91.38 171 ARG A C 1
ATOM 1388 O O . ARG A 1 171 ? -8.305 -5.059 -9.330 1.00 91.38 171 ARG A O 1
ATOM 1395 N N . LEU A 1 172 ? -9.796 -5.454 -7.692 1.00 93.62 172 LEU A N 1
ATOM 1396 C CA . LEU A 1 172 ? -10.802 -4.504 -8.146 1.00 93.62 172 LEU A CA 1
ATOM 1397 C C . LEU A 1 172 ? -10.989 -3.434 -7.079 1.00 93.62 172 LEU A C 1
ATOM 1399 O O . LEU A 1 172 ? -11.392 -3.734 -5.952 1.00 93.62 172 LEU A O 1
ATOM 1403 N N . GLN A 1 173 ? -10.740 -2.179 -7.450 1.00 90.88 173 GLN A N 1
ATOM 1404 C CA . GLN A 1 173 ? -10.842 -1.038 -6.542 1.00 90.88 173 GLN A CA 1
ATOM 1405 C C . GLN A 1 173 ? -12.231 -0.954 -5.885 1.00 90.88 173 GLN A C 1
ATOM 1407 O O . GLN A 1 173 ? -12.331 -0.732 -4.680 1.00 90.88 173 GLN A O 1
ATOM 1412 N N . THR A 1 174 ? -13.308 -1.218 -6.637 1.00 93.00 174 THR A N 1
ATOM 1413 C CA . THR A 1 174 ? -14.681 -1.259 -6.102 1.00 93.00 174 THR A CA 1
ATOM 1414 C C . THR A 1 174 ? -14.828 -2.261 -4.954 1.00 93.00 174 THR A C 1
ATOM 1416 O O . THR A 1 174 ? -15.458 -1.941 -3.942 1.00 93.00 174 THR A O 1
ATOM 1419 N N . LEU A 1 175 ? -14.260 -3.465 -5.079 1.00 93.81 175 LEU A N 1
ATOM 1420 C CA . LEU A 1 175 ? -14.342 -4.486 -4.031 1.00 93.81 175 LEU A CA 1
ATOM 1421 C C . LEU A 1 175 ? -13.470 -4.119 -2.833 1.00 93.81 175 LEU A C 1
ATOM 1423 O O . LEU A 1 175 ? -13.936 -4.215 -1.699 1.00 93.81 175 LEU A O 1
ATOM 1427 N N . GLN A 1 176 ? -12.252 -3.631 -3.074 1.00 90.88 176 GLN A N 1
ATOM 1428 C CA . GLN A 1 176 ? -11.338 -3.202 -2.014 1.00 90.88 176 GLN A CA 1
ATOM 1429 C C . GLN A 1 176 ? -11.929 -2.057 -1.187 1.00 90.88 176 GLN A C 1
ATOM 1431 O O . GLN A 1 176 ? -12.008 -2.167 0.033 1.00 90.88 176 GLN A O 1
ATOM 1436 N N . ILE A 1 177 ? -12.445 -1.002 -1.828 1.00 90.06 177 ILE A N 1
ATOM 1437 C CA . ILE A 1 177 ? -13.079 0.126 -1.129 1.00 90.06 177 ILE A CA 1
ATOM 1438 C C . ILE A 1 177 ? -14.272 -0.350 -0.293 1.00 90.06 177 ILE A C 1
ATOM 1440 O O . ILE A 1 177 ? -14.423 0.073 0.854 1.00 90.06 177 ILE A O 1
ATOM 1444 N N . ASN A 1 178 ? -15.130 -1.217 -0.840 1.00 91.50 178 ASN A N 1
ATOM 1445 C CA . ASN A 1 178 ? -16.281 -1.732 -0.096 1.00 91.50 178 ASN A CA 1
ATOM 1446 C C . ASN A 1 178 ? -15.861 -2.630 1.075 1.00 91.50 178 ASN A C 1
ATOM 1448 O O . ASN A 1 178 ? -16.398 -2.475 2.171 1.00 91.50 178 ASN A O 1
ATOM 1452 N N . SER A 1 179 ? -14.879 -3.512 0.876 1.00 90.19 179 SER A N 1
ATOM 1453 C CA . SER A 1 179 ? -14.324 -4.370 1.930 1.00 90.19 179 SER A CA 1
ATOM 1454 C C . SER A 1 179 ? -13.698 -3.547 3.058 1.00 90.19 179 SER A C 1
ATOM 1456 O O . SER A 1 179 ? -13.991 -3.777 4.233 1.00 90.19 179 SER A O 1
ATOM 1458 N N . THR A 1 180 ? -12.919 -2.516 2.717 1.00 88.06 180 THR A N 1
ATOM 1459 C CA . THR A 1 180 ? -12.316 -1.594 3.686 1.00 88.06 180 THR A CA 1
ATOM 1460 C C . THR A 1 180 ? -13.383 -0.809 4.444 1.00 88.06 180 THR A C 1
ATOM 1462 O O . THR A 1 180 ? -13.325 -0.725 5.670 1.00 88.06 180 THR A O 1
ATOM 1465 N N . LYS A 1 181 ? -14.409 -0.284 3.760 1.00 88.31 181 LYS A N 1
ATOM 1466 C CA . LYS A 1 181 ? -15.544 0.390 4.417 1.00 88.31 181 LYS A CA 1
ATOM 1467 C C . LYS A 1 181 ? -16.277 -0.541 5.383 1.00 88.31 181 LYS A C 1
ATOM 1469 O O . LYS A 1 181 ? -16.548 -0.137 6.511 1.00 88.31 181 LYS A O 1
ATOM 1474 N N . ALA A 1 182 ? -16.574 -1.771 4.965 1.00 90.50 182 ALA A N 1
ATOM 1475 C CA . ALA A 1 182 ? -17.258 -2.757 5.798 1.00 90.50 182 ALA A CA 1
ATOM 1476 C C . ALA A 1 182 ? -16.413 -3.153 7.019 1.00 90.50 182 ALA A C 1
ATOM 1478 O O . ALA A 1 182 ? -16.916 -3.149 8.141 1.00 90.50 182 ALA A O 1
ATOM 1479 N N . SER A 1 183 ? -15.123 -3.423 6.818 1.00 88.50 183 SER A N 1
ATOM 1480 C CA . SER A 1 183 ? -14.192 -3.792 7.891 1.00 88.50 183 SER A CA 1
ATOM 1481 C C . SER A 1 183 ? -14.017 -2.657 8.899 1.00 88.50 183 SER A C 1
ATOM 1483 O O . SER A 1 183 ? -14.134 -2.881 10.104 1.00 88.50 183 SER A O 1
ATOM 1485 N N . ASN A 1 184 ? -13.838 -1.422 8.419 1.00 87.19 184 ASN A N 1
ATOM 1486 C CA . ASN A 1 184 ? -13.765 -0.240 9.275 1.00 87.19 184 ASN A CA 1
ATOM 1487 C C . ASN A 1 184 ? -15.065 -0.016 10.049 1.00 87.19 184 ASN A C 1
ATOM 1489 O O . ASN A 1 184 ? -15.016 0.279 11.241 1.00 87.19 184 ASN A O 1
ATOM 1493 N N . PHE A 1 185 ? -16.223 -0.201 9.411 1.00 89.38 185 PHE A N 1
ATOM 1494 C CA . PHE A 1 185 ? -17.513 -0.112 10.092 1.00 89.38 185 PHE A CA 1
ATOM 1495 C C . PHE A 1 185 ? -17.639 -1.155 11.209 1.00 89.38 185 PHE A C 1
ATOM 1497 O O . PHE A 1 185 ? -17.994 -0.801 12.332 1.00 89.38 185 PHE A O 1
ATOM 1504 N N . ILE A 1 186 ? -17.308 -2.422 10.936 1.00 93.62 186 ILE A N 1
ATOM 1505 C CA . ILE A 1 186 ? -17.361 -3.504 11.931 1.00 93.62 186 ILE A CA 1
ATOM 1506 C C . ILE A 1 186 ? -16.422 -3.205 13.102 1.00 93.62 186 ILE A C 1
ATOM 1508 O O . ILE A 1 186 ? -16.827 -3.340 14.260 1.00 93.62 186 ILE A O 1
ATOM 1512 N N . LEU A 1 187 ? -15.191 -2.773 12.819 1.00 88.75 187 LEU A N 1
ATOM 1513 C CA . LEU A 1 187 ? -14.201 -2.436 13.840 1.00 88.75 187 LEU A CA 1
ATOM 1514 C C . LEU A 1 187 ? -14.677 -1.266 14.711 1.00 88.75 187 LEU A C 1
ATOM 1516 O O . LEU A 1 187 ? -14.696 -1.382 15.937 1.00 88.75 187 LEU A O 1
ATOM 1520 N N . GLN A 1 188 ? -15.134 -0.173 14.095 1.00 83.50 188 GLN A N 1
ATOM 1521 C CA . GLN A 1 188 ? -15.662 0.990 14.813 1.00 83.50 188 GLN A CA 1
ATOM 1522 C C . GLN A 1 188 ? -16.895 0.636 15.651 1.00 83.50 188 GLN A C 1
ATOM 1524 O O . GLN A 1 188 ? -16.955 0.998 16.826 1.00 83.50 188 GLN A O 1
ATOM 1529 N N . ALA A 1 189 ? -17.855 -0.104 15.089 1.00 85.50 189 ALA A N 1
ATOM 1530 C CA . ALA A 1 189 ? -19.055 -0.531 15.804 1.00 85.50 189 ALA A CA 1
ATOM 1531 C C . ALA A 1 189 ? -18.712 -1.431 17.003 1.00 85.50 189 ALA A C 1
ATOM 1533 O O . ALA A 1 189 ? -19.256 -1.241 18.091 1.00 85.50 189 ALA A O 1
ATOM 1534 N N . SER A 1 190 ? -17.772 -2.364 16.830 1.00 89.50 190 SER A N 1
ATOM 1535 C CA . SER A 1 190 ? -17.332 -3.281 17.889 1.00 89.50 190 SER A CA 1
ATOM 1536 C C . SER A 1 190 ? -16.618 -2.545 19.023 1.00 89.50 190 SER A C 1
ATOM 1538 O O . SER A 1 190 ? -16.918 -2.776 20.197 1.00 89.50 190 SER A O 1
ATOM 1540 N N . LEU A 1 191 ? -15.706 -1.626 18.688 1.00 86.06 191 LEU A N 1
ATOM 1541 C CA . LEU A 1 191 ? -14.983 -0.819 19.673 1.00 86.06 191 LEU A CA 1
ATOM 1542 C C . LEU A 1 191 ? -15.921 0.131 20.423 1.00 86.06 191 LEU A C 1
ATOM 1544 O O . LEU A 1 191 ? -15.830 0.228 21.647 1.00 86.06 191 LEU A O 1
ATOM 1548 N N . LEU A 1 192 ? -16.858 0.778 19.724 1.00 81.44 192 LEU A N 1
ATOM 1549 C CA . LEU A 1 192 ? -17.852 1.652 20.347 1.00 81.44 192 LEU A CA 1
ATOM 1550 C C . LEU A 1 192 ? -18.782 0.863 21.273 1.00 81.44 192 LEU A C 1
ATOM 1552 O O . LEU A 1 192 ? -19.030 1.294 22.398 1.00 81.44 192 LEU A O 1
ATOM 1556 N N . TYR A 1 193 ? -19.251 -0.310 20.844 1.00 88.25 193 TYR A N 1
ATOM 1557 C CA . TYR A 1 193 ? -20.056 -1.193 21.686 1.00 88.25 193 TYR A CA 1
ATOM 1558 C C . TYR A 1 193 ? -19.296 -1.611 22.951 1.00 88.25 193 TYR A C 1
ATOM 1560 O O . TYR A 1 193 ? -19.819 -1.468 24.057 1.00 88.25 193 TYR A O 1
ATOM 1568 N N . CYS A 1 194 ? -18.042 -2.052 22.810 1.00 87.75 194 CYS A N 1
ATOM 1569 C CA . CYS A 1 194 ? -17.189 -2.418 23.940 1.00 87.75 194 CYS A CA 1
ATOM 1570 C C . CYS A 1 194 ? -16.996 -1.238 24.909 1.00 87.75 194 CYS A C 1
ATOM 1572 O O . CYS A 1 194 ? -17.180 -1.394 26.117 1.00 87.75 194 CYS A O 1
ATOM 1574 N N . ALA A 1 195 ? -16.715 -0.041 24.384 1.00 82.25 195 ALA A N 1
ATOM 1575 C CA . ALA A 1 195 ? -16.561 1.173 25.181 1.00 82.25 195 ALA A CA 1
ATOM 1576 C C . ALA A 1 195 ? -17.837 1.520 25.966 1.00 82.25 195 ALA A C 1
ATOM 1578 O O . ALA A 1 195 ? -17.764 1.794 27.164 1.00 82.25 195 ALA A O 1
ATOM 1579 N N . VAL A 1 196 ? -19.012 1.461 25.327 1.00 80.56 196 VAL A N 1
ATOM 1580 C CA . VAL A 1 196 ? -20.301 1.733 25.984 1.00 80.56 196 VAL A CA 1
ATOM 1581 C C . VAL A 1 196 ? -20.606 0.692 27.061 1.00 80.56 196 VAL A C 1
ATOM 1583 O O . VAL A 1 196 ? -21.004 1.067 28.162 1.00 80.56 196 VAL A O 1
ATOM 1586 N N . VAL A 1 197 ? -20.393 -0.599 26.791 1.00 89.06 197 VAL A N 1
ATOM 1587 C CA . VAL A 1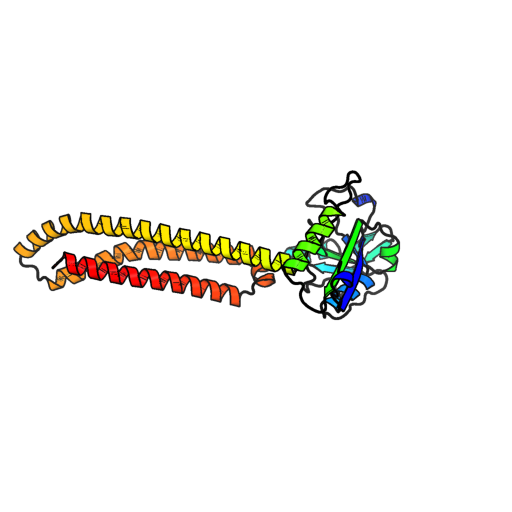 197 ? -20.628 -1.671 27.773 1.00 89.06 197 VAL A CA 1
ATOM 1588 C C . VAL A 1 197 ? -19.708 -1.521 28.983 1.00 89.06 197 VAL A C 1
ATOM 1590 O O . VAL A 1 197 ? -20.188 -1.550 30.117 1.00 89.06 197 VAL A O 1
ATOM 1593 N N . LEU A 1 198 ? -18.406 -1.303 28.767 1.00 84.62 198 LEU A N 1
ATOM 1594 C CA . LEU A 1 198 ? -17.450 -1.086 29.857 1.00 84.62 198 LEU A CA 1
ATOM 1595 C C . LEU A 1 198 ? -17.794 0.162 30.663 1.00 84.62 198 LEU A C 1
ATOM 1597 O O . LEU A 1 198 ? -17.747 0.125 31.892 1.00 84.62 198 LEU A O 1
ATOM 1601 N N . MET A 1 199 ? -18.197 1.240 29.987 1.00 79.44 199 MET A N 1
ATOM 1602 C CA . MET A 1 199 ? -18.693 2.439 30.647 1.00 79.44 199 MET A CA 1
ATOM 1603 C C . MET A 1 199 ? -19.882 2.080 31.543 1.00 79.44 199 MET A C 1
ATOM 1605 O O . MET A 1 199 ? -19.799 2.291 32.746 1.00 79.44 199 MET A O 1
ATOM 1609 N N . VAL A 1 200 ? -20.940 1.453 31.022 1.00 81.06 200 VAL A N 1
ATOM 1610 C CA . VAL A 1 200 ? -22.114 1.053 31.823 1.00 81.06 200 VAL A CA 1
ATOM 1611 C C . VAL A 1 200 ? -21.723 0.177 33.020 1.00 81.06 200 VAL A C 1
ATOM 1613 O O . VAL A 1 200 ? -22.213 0.414 34.123 1.00 81.06 200 VAL A O 1
ATOM 1616 N N . ILE A 1 201 ? -20.799 -0.776 32.867 1.00 86.31 201 ILE A N 1
ATOM 1617 C CA . ILE A 1 201 ? -20.306 -1.602 33.983 1.00 86.31 201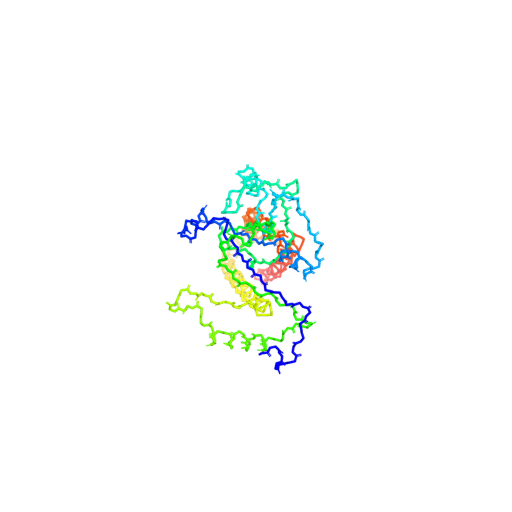 ILE A CA 1
ATOM 1618 C C . ILE A 1 201 ? -19.612 -0.736 35.045 1.00 86.31 201 ILE A C 1
ATOM 1620 O O . ILE A 1 201 ? -19.980 -0.795 36.217 1.00 86.31 201 ILE A O 1
ATOM 1624 N N . CYS A 1 202 ? -18.665 0.119 34.661 1.00 79.88 202 CYS A N 1
ATOM 1625 C CA . CYS A 1 202 ? -17.995 1.028 35.595 1.00 79.88 202 CYS A CA 1
ATOM 1626 C C . CYS A 1 202 ? -18.997 1.929 36.329 1.00 79.88 202 CYS A C 1
ATOM 1628 O O . CYS A 1 202 ? -18.902 2.125 37.541 1.00 79.88 202 CYS A O 1
ATOM 1630 N N . LEU A 1 203 ? -19.988 2.439 35.601 1.00 70.62 203 LEU A N 1
ATOM 1631 C CA . LEU A 1 203 ? -21.035 3.296 36.136 1.00 70.62 203 LEU A CA 1
ATOM 1632 C C . LEU A 1 203 ? -21.942 2.552 37.124 1.00 70.62 203 LEU A C 1
ATOM 1634 O O . LEU A 1 203 ? -22.211 3.063 38.210 1.00 70.62 203 LEU A O 1
ATOM 1638 N N . THR A 1 204 ? -22.360 1.328 36.799 1.00 81.44 204 THR A N 1
ATOM 1639 C CA . THR A 1 204 ? -23.165 0.491 37.706 1.00 81.44 204 THR A CA 1
ATOM 1640 C C . THR A 1 204 ? -22.406 0.136 38.983 1.00 81.44 204 THR A C 1
ATOM 1642 O O . THR A 1 204 ? -22.973 0.260 40.068 1.00 81.44 204 THR A O 1
ATOM 1645 N N . ILE A 1 205 ? -21.117 -0.212 38.889 1.00 81.50 205 ILE A N 1
ATOM 1646 C CA . ILE A 1 205 ? -20.258 -0.463 40.058 1.00 81.50 205 ILE A CA 1
ATOM 1647 C C . ILE A 1 205 ? -20.165 0.791 40.930 1.00 81.50 205 ILE A C 1
ATOM 1649 O O . ILE A 1 205 ? -20.326 0.713 42.147 1.00 81.50 205 ILE A O 1
ATOM 1653 N N . LEU A 1 206 ? -19.946 1.953 40.318 1.00 72.31 206 LEU A N 1
ATOM 1654 C CA . LEU A 1 206 ? -19.805 3.210 41.043 1.00 72.31 206 LEU A CA 1
ATOM 1655 C C . LEU A 1 206 ? -21.119 3.656 41.702 1.00 72.31 206 LEU A C 1
ATOM 1657 O O . LEU A 1 206 ? -21.110 4.125 42.838 1.00 72.31 206 LEU A O 1
ATOM 1661 N N . SER A 1 207 ? -22.254 3.472 41.024 1.00 69.62 207 SER A N 1
ATOM 1662 C CA . SER A 1 207 ? -23.584 3.703 41.600 1.00 69.62 207 SER A CA 1
ATOM 1663 C C . SER A 1 207 ? -23.855 2.770 42.782 1.00 69.62 207 SER A C 1
ATOM 1665 O O . SER A 1 207 ? -24.364 3.225 43.808 1.00 69.62 207 SER A O 1
ATOM 1667 N N . LEU A 1 208 ? -23.480 1.492 42.675 1.00 75.38 208 LEU A N 1
ATOM 1668 C CA . LEU A 1 208 ? -23.618 0.525 43.762 1.00 75.38 208 LEU A CA 1
ATOM 1669 C C . LEU A 1 208 ? -22.745 0.907 44.966 1.00 75.38 208 LEU A C 1
ATOM 1671 O O . LEU A 1 208 ? -23.226 0.882 46.096 1.00 75.38 208 LEU A O 1
ATOM 1675 N N . GLN A 1 209 ? -21.491 1.314 44.733 1.00 71.50 209 GLN A N 1
ATOM 1676 C CA . GLN A 1 209 ? -20.599 1.814 45.786 1.00 71.50 209 GLN A CA 1
ATOM 1677 C C . GLN A 1 209 ? -21.200 3.029 46.500 1.00 71.50 209 GLN A C 1
ATOM 1679 O O . GLN A 1 209 ? -21.221 3.067 47.726 1.00 71.50 209 GLN A O 1
ATOM 1684 N N . GLN A 1 210 ? -21.763 3.982 45.752 1.00 66.56 210 GLN A N 1
ATOM 1685 C CA . GLN A 1 210 ? -22.415 5.155 46.336 1.00 66.56 210 GLN A CA 1
ATOM 1686 C C . GLN A 1 210 ? -23.634 4.804 47.186 1.00 66.56 210 GLN A C 1
ATOM 1688 O O . GLN A 1 210 ? -23.808 5.422 48.229 1.00 66.56 210 GLN A O 1
ATOM 1693 N N . LEU A 1 211 ? -24.460 3.834 46.779 1.00 67.25 211 LEU A N 1
ATOM 1694 C CA . LEU A 1 211 ? -25.604 3.372 47.575 1.00 67.25 211 LEU A CA 1
ATOM 1695 C C . LEU A 1 211 ? -25.155 2.690 48.874 1.00 67.25 211 LEU A C 1
ATOM 1697 O O . LEU A 1 211 ? -25.697 2.977 49.938 1.00 67.25 211 LEU A O 1
ATOM 1701 N N . LEU A 1 212 ? -24.137 1.827 48.800 1.00 67.94 212 LEU A N 1
ATOM 1702 C CA . LEU A 1 212 ? -23.576 1.149 49.975 1.00 67.94 212 LEU A CA 1
ATOM 1703 C C . LEU A 1 212 ? -22.915 2.128 50.951 1.00 67.94 212 LEU A C 1
ATOM 1705 O O . LEU A 1 212 ? -22.989 1.950 52.169 1.00 67.94 212 LEU A O 1
ATOM 1709 N N . ASP A 1 213 ? -22.264 3.164 50.428 1.00 65.00 213 ASP A N 1
ATOM 1710 C CA . ASP A 1 213 ? -21.657 4.197 51.254 1.00 65.00 213 ASP A CA 1
ATOM 1711 C C . ASP A 1 213 ? -22.691 5.212 51.764 1.00 65.00 213 ASP A C 1
ATOM 1713 O O . ASP A 1 213 ? -22.522 5.725 52.871 1.00 65.00 213 ASP A O 1
ATOM 1717 N N . ALA A 1 214 ? -23.779 5.473 51.028 1.00 60.59 214 ALA A N 1
ATOM 1718 C CA . ALA A 1 214 ? -24.865 6.364 51.450 1.00 60.59 214 ALA A CA 1
ATOM 1719 C C . ALA A 1 214 ? -25.495 5.914 52.775 1.00 60.59 214 ALA A C 1
ATOM 1721 O O . ALA A 1 214 ? -25.696 6.751 53.650 1.00 60.59 214 ALA A O 1
ATOM 1722 N N . ASP A 1 215 ? -25.690 4.610 52.972 1.00 58.81 215 ASP A N 1
ATOM 1723 C CA . ASP A 1 215 ? -26.229 4.034 54.214 1.00 58.81 215 ASP A CA 1
ATOM 1724 C C . ASP A 1 215 ? -25.302 4.314 55.426 1.00 58.81 215 ASP A C 1
ATOM 1726 O O . ASP A 1 215 ? -25.720 4.737 56.508 1.00 58.81 215 ASP A O 1
ATOM 1730 N N . LYS A 1 216 ? -23.978 4.219 55.221 1.00 59.91 216 LYS A N 1
ATOM 1731 C CA . LYS A 1 216 ? -22.970 4.609 56.231 1.00 59.91 216 LYS A CA 1
ATOM 1732 C C . LYS A 1 216 ? -22.912 6.120 56.454 1.00 59.91 216 LYS A C 1
ATOM 1734 O O . LYS A 1 216 ? -22.614 6.574 57.568 1.00 59.91 216 LYS A O 1
ATOM 1739 N N . TYR A 1 217 ? -23.137 6.905 55.403 1.00 58.47 217 TYR A N 1
ATOM 1740 C CA . TYR A 1 217 ? -23.177 8.358 55.480 1.00 58.47 217 TYR A CA 1
ATOM 1741 C C . TYR A 1 217 ? -24.415 8.840 56.226 1.00 58.47 217 TYR A C 1
ATOM 1743 O O . TYR A 1 217 ? -24.270 9.722 57.065 1.00 58.47 217 TYR A O 1
ATOM 1751 N N . GLU A 1 218 ? -25.586 8.244 56.014 1.00 58.81 218 GLU A N 1
ATOM 1752 C CA . GLU A 1 218 ? -26.822 8.591 56.718 1.00 58.81 218 GLU A CA 1
ATOM 1753 C C . GLU A 1 218 ? -26.661 8.424 58.238 1.00 58.81 218 GLU A C 1
ATOM 1755 O O . GLU A 1 218 ? -26.974 9.338 59.007 1.00 58.81 218 GLU A O 1
ATOM 1760 N N . TYR A 1 219 ? -26.026 7.331 58.676 1.00 57.84 219 TYR A N 1
ATOM 1761 C CA . TYR A 1 219 ? -25.691 7.103 60.085 1.00 57.84 219 TYR A CA 1
ATOM 1762 C C . TYR A 1 219 ? -24.745 8.178 60.660 1.00 57.84 219 TYR A C 1
ATOM 1764 O O . TYR A 1 219 ? -25.007 8.755 61.719 1.00 57.84 219 TYR A O 1
ATOM 1772 N N . ARG A 1 220 ? -23.654 8.513 59.956 1.00 61.53 220 ARG A N 1
ATOM 1773 C CA . ARG A 1 220 ? -22.703 9.560 60.392 1.00 61.53 220 ARG A CA 1
ATOM 1774 C C . ARG A 1 220 ? -23.299 10.970 60.330 1.00 61.53 220 ARG A C 1
ATOM 1776 O O . ARG A 1 220 ? -22.994 11.798 61.190 1.00 61.53 220 ARG A O 1
ATOM 1783 N N . PHE A 1 221 ? -24.153 11.247 59.349 1.00 62.66 221 PHE A N 1
ATOM 1784 C CA . PHE A 1 221 ? -24.845 12.525 59.201 1.00 62.66 221 PHE A CA 1
ATOM 1785 C C . PHE A 1 221 ? -25.940 12.704 60.246 1.00 62.66 221 PHE A C 1
ATOM 1787 O O . PHE A 1 221 ? -26.093 13.815 60.743 1.00 62.66 221 PHE A O 1
ATOM 1794 N N . SER A 1 222 ? -26.630 11.637 60.652 1.00 60.38 222 SER A N 1
ATOM 1795 C CA . SER A 1 222 ? -27.542 11.657 61.800 1.00 60.38 222 SER A CA 1
ATOM 1796 C C . SER A 1 222 ? -26.815 12.099 63.077 1.00 60.38 222 SER A C 1
ATOM 1798 O O . SER A 1 222 ? -27.276 13.005 63.772 1.00 60.38 222 SER A O 1
ATOM 1800 N N . ILE A 1 223 ? -25.612 11.569 63.326 1.00 64.00 223 ILE A N 1
ATOM 1801 C CA . ILE A 1 223 ? -24.777 11.958 64.475 1.00 64.00 223 ILE A CA 1
ATOM 1802 C C . ILE A 1 223 ? -24.309 13.421 64.368 1.00 64.00 223 ILE A C 1
ATOM 1804 O O . ILE A 1 223 ? -24.436 14.173 65.330 1.00 64.00 223 ILE A O 1
ATOM 1808 N N . LEU A 1 224 ? -23.810 13.862 63.208 1.00 61.47 224 LEU A N 1
ATOM 1809 C CA . LEU A 1 224 ? -23.367 15.253 62.996 1.00 61.47 224 LEU A CA 1
ATOM 1810 C C . LEU A 1 224 ? -24.518 16.270 63.046 1.00 61.47 224 LEU A C 1
ATOM 1812 O O . LEU A 1 224 ? -24.332 17.390 63.523 1.00 61.47 224 LEU A O 1
ATOM 1816 N N . ARG A 1 225 ? -25.714 15.879 62.594 1.00 60.91 225 ARG A N 1
ATOM 1817 C CA . ARG A 1 225 ? -26.944 16.670 62.714 1.00 60.91 225 ARG A CA 1
ATOM 1818 C C . ARG A 1 225 ? -27.348 16.824 64.178 1.00 60.91 225 ARG A C 1
ATOM 1820 O O . ARG A 1 225 ? -27.670 17.932 64.595 1.00 60.91 225 ARG A O 1
ATOM 1827 N N . ASN A 1 226 ? -27.234 15.756 64.969 1.00 61.28 226 ASN A N 1
ATOM 1828 C CA . ASN A 1 226 ? -27.461 15.795 66.418 1.00 61.28 226 ASN A CA 1
ATOM 1829 C C . ASN A 1 226 ? -26.403 16.629 67.172 1.00 61.28 226 ASN A C 1
ATOM 1831 O O . ASN A 1 226 ? -26.647 17.038 68.302 1.00 61.28 226 ASN A O 1
ATOM 1835 N N . LEU A 1 227 ? -25.260 16.925 66.539 1.00 66.31 227 LEU A N 1
ATOM 1836 C CA . LEU A 1 227 ? -24.201 17.808 67.048 1.00 66.31 227 LEU A CA 1
ATOM 1837 C C . LEU A 1 227 ? -24.301 19.263 66.530 1.00 66.31 227 LEU A C 1
ATOM 1839 O O . LEU A 1 227 ? -23.432 20.074 66.841 1.00 66.31 227 LEU A O 1
ATOM 1843 N N . GLY A 1 228 ? -25.348 19.618 65.769 1.00 53.38 228 GLY A N 1
ATOM 1844 C CA . GLY A 1 228 ? -25.666 21.010 65.409 1.00 53.38 228 GLY A CA 1
ATOM 1845 C C . GLY A 1 228 ? -25.035 21.549 64.118 1.00 53.38 228 GLY A C 1
ATOM 1846 O O . GLY A 1 228 ? -24.963 22.764 63.937 1.00 53.38 228 GLY A O 1
ATOM 1847 N N . VAL A 1 229 ? -24.570 20.689 63.206 1.00 55.91 229 VAL A N 1
ATOM 1848 C CA . VAL A 1 229 ? -23.961 21.123 61.932 1.00 55.91 229 VAL A CA 1
ATOM 1849 C C . VAL A 1 229 ? -25.021 21.438 60.861 1.00 55.91 229 VAL A C 1
ATOM 1851 O O . VAL A 1 229 ? -25.912 20.639 60.586 1.00 55.91 229 VAL A O 1
ATOM 1854 N N . GLU A 1 230 ? -24.888 22.599 60.214 1.00 55.31 230 GLU A N 1
ATOM 1855 C CA . GLU A 1 230 ? -25.818 23.147 59.213 1.00 55.31 230 GLU A CA 1
ATOM 1856 C C . GLU A 1 230 ? -25.821 22.356 57.876 1.00 55.31 230 GLU A C 1
ATOM 1858 O O . GLU A 1 230 ? -24.769 22.121 57.269 1.00 55.31 230 GLU A O 1
ATOM 1863 N N . GLN A 1 231 ? -27.010 21.983 57.370 1.00 57.03 231 GLN A N 1
ATOM 1864 C CA . GLN A 1 231 ? -27.209 21.136 56.171 1.00 57.03 231 GLN A CA 1
ATOM 1865 C C . GLN A 1 231 ? -26.526 21.663 54.891 1.00 57.03 231 GLN A C 1
ATOM 1867 O O . GLN A 1 231 ? -26.110 20.876 54.038 1.00 57.03 231 GLN A O 1
ATOM 1872 N N . GLN A 1 232 ? -26.346 22.981 54.756 1.00 55.28 232 GLN A N 1
ATOM 1873 C CA . GLN A 1 232 ? -25.708 23.584 53.577 1.00 55.28 232 GLN A CA 1
ATOM 1874 C C . GLN A 1 232 ? -24.207 23.255 53.457 1.00 55.28 232 GLN A C 1
ATOM 1876 O O . GLN A 1 232 ? -23.682 23.158 52.343 1.00 55.28 232 GLN A O 1
ATOM 1881 N N . ARG A 1 233 ? -23.497 23.039 54.577 1.00 57.81 233 ARG A N 1
ATOM 1882 C CA . ARG A 1 233 ? -22.077 22.629 54.562 1.00 57.81 233 ARG A CA 1
ATOM 1883 C C . ARG A 1 233 ? -21.900 21.163 54.163 1.00 57.81 233 ARG A C 1
ATOM 1885 O O . ARG A 1 233 ? -20.907 20.833 53.517 1.00 57.81 233 ARG A O 1
ATOM 1892 N N . ILE A 1 234 ? -22.879 20.316 54.477 1.00 58.97 234 ILE A N 1
ATOM 1893 C CA . ILE A 1 234 ? -22.875 18.881 54.168 1.00 58.97 234 ILE A CA 1
ATOM 1894 C C . ILE A 1 234 ? -22.955 18.640 52.652 1.00 58.97 234 ILE A C 1
ATOM 1896 O O . ILE A 1 234 ? -22.121 17.919 52.104 1.00 58.97 234 ILE A O 1
ATOM 1900 N N . GLY A 1 235 ? -23.863 19.323 51.945 1.00 57.16 235 GLY A N 1
ATOM 1901 C CA . GLY A 1 235 ? -23.984 19.199 50.484 1.00 57.16 235 GLY A CA 1
ATOM 1902 C C . GLY A 1 235 ? -22.723 19.631 49.717 1.00 57.16 235 GLY A C 1
ATOM 1903 O O . GLY A 1 235 ? -22.360 19.016 48.716 1.00 57.16 235 GLY A O 1
ATOM 1904 N N . LYS A 1 236 ? -21.996 20.643 50.215 1.00 62.31 236 LYS A N 1
ATOM 1905 C CA . LYS A 1 236 ? -20.717 21.099 49.630 1.00 62.31 236 LYS A CA 1
ATOM 1906 C C . LYS A 1 236 ? -19.576 20.094 49.824 1.00 62.31 236 LYS A C 1
ATOM 1908 O O . LYS A 1 236 ? -18.725 19.966 48.944 1.00 62.31 236 LYS A O 1
ATOM 1913 N N . LEU A 1 237 ? -19.547 19.400 50.962 1.00 63.56 237 LEU A N 1
ATOM 1914 C CA . LEU A 1 237 ? -18.562 18.353 51.254 1.00 63.56 237 LEU A CA 1
ATOM 1915 C C . LEU A 1 237 ? -18.783 17.116 50.379 1.00 63.56 237 LEU A C 1
ATOM 1917 O O . LEU A 1 237 ? -17.830 16.616 49.785 1.00 63.56 237 LEU A O 1
ATOM 1921 N N . VAL A 1 238 ? -20.040 16.701 50.223 1.00 62.50 238 VAL A N 1
ATOM 1922 C CA . VAL A 1 238 ? -20.442 15.606 49.331 1.00 62.50 238 VAL A CA 1
ATOM 1923 C C . VAL A 1 238 ? -20.041 15.893 47.883 1.00 62.50 238 VAL A C 1
ATOM 1925 O O . VAL A 1 238 ? -19.431 15.044 47.246 1.00 62.50 238 VAL A O 1
ATOM 1928 N N . LEU A 1 239 ? -20.307 17.100 47.372 1.00 63.00 239 LEU A N 1
ATOM 1929 C CA . LEU A 1 239 ? -19.966 17.482 45.994 1.00 63.00 239 LEU A CA 1
ATOM 1930 C C . LEU A 1 239 ? -18.448 17.445 45.749 1.00 63.00 239 LEU A C 1
ATOM 1932 O O . LEU A 1 239 ? -17.997 16.937 44.724 1.00 63.00 239 LEU A O 1
ATOM 1936 N N . LYS A 1 240 ? -17.648 17.910 46.719 1.00 67.88 240 LYS A N 1
ATOM 1937 C CA . LYS A 1 240 ? -16.180 17.812 46.659 1.00 67.88 240 LYS A CA 1
ATOM 1938 C C . LYS A 1 240 ? -15.686 16.370 46.681 1.00 67.88 240 LYS A C 1
ATOM 1940 O O . LYS A 1 240 ? -14.764 16.040 45.943 1.00 67.88 240 LYS A O 1
ATOM 1945 N N . GLN A 1 241 ? -16.275 15.528 47.523 1.00 64.88 241 GLN A N 1
ATOM 1946 C CA . GLN A 1 241 ? -15.860 14.139 47.653 1.00 64.88 241 GLN A CA 1
ATOM 1947 C C . GLN A 1 241 ? -16.256 13.319 46.417 1.00 64.88 241 GLN A C 1
ATOM 1949 O O . GLN A 1 241 ? -15.419 12.601 45.879 1.00 64.88 241 GLN A O 1
ATOM 1954 N N . LEU A 1 242 ? -17.476 13.501 45.906 1.00 67.50 242 LEU A N 1
ATOM 1955 C CA . LEU A 1 242 ? -17.948 12.876 44.670 1.00 67.50 242 LEU A CA 1
ATOM 1956 C C . LEU A 1 242 ? -17.082 13.305 43.473 1.00 67.50 242 LEU A C 1
ATOM 1958 O O . LEU A 1 242 ? -16.648 12.466 42.692 1.00 67.50 242 LEU A O 1
ATOM 1962 N N . GLY A 1 243 ? -16.763 14.601 43.372 1.00 66.50 243 GLY A N 1
ATOM 1963 C CA . GLY A 1 243 ? -15.896 15.139 42.322 1.00 66.50 243 GLY A CA 1
ATOM 1964 C C . GLY A 1 243 ? -14.464 14.594 42.366 1.00 66.50 243 GLY A C 1
ATOM 1965 O O . GLY A 1 243 ? -13.890 14.330 41.316 1.00 66.50 243 GLY A O 1
ATOM 1966 N N . LEU A 1 244 ? -13.898 14.366 43.555 1.00 74.81 244 LEU A N 1
ATOM 1967 C CA . LEU A 1 244 ? -12.572 13.752 43.711 1.00 74.81 244 LEU A CA 1
ATOM 1968 C C . LEU A 1 244 ? -12.566 12.269 43.318 1.00 74.81 244 LEU A C 1
ATOM 1970 O O . LEU A 1 244 ? -11.670 11.836 42.597 1.00 74.81 244 LEU A O 1
ATOM 1974 N N . TRP A 1 245 ? -13.573 11.510 43.755 1.00 69.56 245 TRP A N 1
ATOM 1975 C CA . TRP A 1 245 ? -13.681 10.077 43.464 1.00 69.56 245 TRP A CA 1
ATOM 1976 C C . TRP A 1 245 ? -13.984 9.782 41.992 1.00 69.56 245 TRP A C 1
ATOM 1978 O O . TRP A 1 245 ? -13.459 8.811 41.458 1.00 69.56 245 TRP A O 1
ATOM 1988 N N . PHE A 1 246 ? -14.766 10.629 41.317 1.00 68.69 246 PHE A N 1
ATOM 1989 C CA . PHE A 1 246 ? -14.953 10.540 39.864 1.00 68.69 246 PHE A CA 1
ATOM 1990 C C . PHE A 1 246 ? -13.778 11.118 39.077 1.00 68.69 246 PHE A C 1
ATOM 1992 O O . PHE A 1 246 ? -13.388 10.563 38.054 1.00 68.69 246 PHE A O 1
ATOM 1999 N N . GLY A 1 247 ? -13.226 12.247 39.521 1.00 74.00 247 GLY A N 1
ATOM 2000 C CA . GLY A 1 247 ? -12.211 12.983 38.774 1.00 74.00 247 GLY A CA 1
ATOM 2001 C C . GLY A 1 247 ? -10.865 12.269 38.722 1.00 74.00 247 GLY A C 1
ATOM 2002 O O . GLY A 1 247 ? -10.204 12.310 37.688 1.00 74.00 247 GLY A O 1
ATOM 2003 N N . LEU A 1 248 ? -10.462 11.587 39.801 1.00 78.94 248 LEU A N 1
ATOM 2004 C CA . LEU A 1 248 ? -9.159 10.922 39.865 1.00 78.94 248 LEU A CA 1
ATOM 2005 C C . LEU A 1 248 ? -9.017 9.786 38.825 1.00 78.94 248 LEU A C 1
ATOM 2007 O O . LEU A 1 248 ? -8.044 9.827 38.071 1.00 78.94 248 LEU A O 1
ATOM 2011 N N . PRO A 1 249 ? -9.959 8.827 38.690 1.00 78.69 249 PRO A N 1
ATOM 2012 C CA . PRO A 1 249 ? -9.902 7.822 37.625 1.00 78.69 249 PRO A CA 1
ATOM 2013 C C . PRO A 1 249 ? -9.888 8.425 36.216 1.00 78.69 249 PRO A C 1
ATOM 2015 O O . PRO A 1 249 ? -9.146 7.951 35.359 1.00 78.69 249 PRO A O 1
ATOM 2018 N N . ILE A 1 250 ? -10.661 9.493 35.982 1.00 79.12 250 ILE A N 1
ATOM 2019 C CA . ILE A 1 250 ? -10.704 10.179 34.681 1.00 79.12 250 ILE A CA 1
ATOM 2020 C C . ILE A 1 250 ? -9.348 10.815 34.367 1.00 79.12 250 ILE A C 1
ATOM 2022 O O . ILE A 1 250 ? -8.840 10.650 33.263 1.00 79.12 250 ILE A O 1
ATOM 2026 N N . LEU A 1 251 ? -8.733 11.504 35.333 1.00 83.19 251 LEU A N 1
ATOM 2027 C CA . LEU A 1 251 ? -7.414 12.116 35.158 1.00 83.19 251 LEU A CA 1
ATOM 2028 C C . LEU A 1 251 ? -6.344 11.072 34.831 1.00 83.19 251 LEU A C 1
ATOM 2030 O O . LEU A 1 251 ? -5.551 11.282 33.914 1.00 83.19 251 LEU A O 1
ATOM 2034 N N . VAL A 1 252 ? -6.350 9.937 35.536 1.00 86.44 252 VAL A N 1
ATOM 2035 C CA . VAL A 1 252 ? -5.434 8.823 35.250 1.00 86.44 252 VAL A CA 1
ATOM 2036 C C . VAL A 1 252 ? -5.677 8.274 33.842 1.00 86.44 252 VAL A C 1
ATOM 2038 O O . VAL A 1 252 ? -4.722 8.094 33.089 1.00 86.44 252 VAL A O 1
ATOM 2041 N N . ALA A 1 253 ? -6.937 8.069 33.448 1.00 83.12 253 ALA A N 1
ATOM 2042 C CA . ALA A 1 253 ? -7.283 7.580 32.116 1.00 83.12 253 ALA A CA 1
ATOM 2043 C C . ALA A 1 253 ? -6.839 8.544 31.003 1.00 83.12 253 ALA A C 1
ATOM 2045 O O . ALA A 1 253 ? -6.267 8.099 30.008 1.00 83.12 253 ALA A O 1
ATOM 2046 N N . VAL A 1 254 ? -7.042 9.855 31.176 1.00 86.81 254 VAL A N 1
ATOM 2047 C CA . VAL A 1 254 ? -6.597 10.885 30.220 1.00 86.81 254 VAL A CA 1
ATOM 2048 C C . VAL A 1 254 ? -5.074 10.908 30.112 1.00 86.81 254 VAL A C 1
ATOM 2050 O O . VAL A 1 254 ? -4.545 10.953 29.001 1.00 86.81 254 VAL A O 1
ATOM 2053 N N . PHE A 1 255 ? -4.360 10.826 31.237 1.00 90.94 255 PHE A N 1
ATOM 2054 C CA . PHE A 1 255 ? -2.898 10.803 31.246 1.00 90.94 255 PHE A CA 1
ATOM 2055 C C . PHE A 1 255 ? -2.343 9.590 30.485 1.00 90.94 255 PHE A C 1
ATOM 2057 O O . PHE A 1 255 ? -1.534 9.755 29.572 1.00 90.94 255 PHE A O 1
ATOM 2064 N N . VAL A 1 256 ? -2.832 8.383 30.794 1.00 89.81 256 VAL A N 1
ATOM 2065 C CA . VAL A 1 256 ? -2.420 7.150 30.101 1.00 89.81 256 VAL A CA 1
ATOM 2066 C C . VAL A 1 256 ? -2.776 7.213 28.614 1.00 89.81 256 VAL A C 1
ATOM 2068 O O . VAL A 1 256 ? -1.930 6.920 27.773 1.00 89.81 256 VAL A O 1
ATOM 2071 N N . SER A 1 257 ? -3.990 7.660 28.277 1.00 87.00 257 SER A N 1
ATOM 2072 C CA . SER A 1 257 ? -4.432 7.782 26.880 1.00 87.00 257 SER A CA 1
ATOM 2073 C C . SER A 1 257 ? -3.558 8.753 26.087 1.00 87.00 257 SER A C 1
ATOM 2075 O O . SER A 1 257 ? -3.226 8.473 24.942 1.00 87.00 257 SER A O 1
ATOM 2077 N N . THR A 1 258 ? -3.133 9.863 26.698 1.00 88.94 258 THR A N 1
ATOM 2078 C CA . THR A 1 258 ? -2.259 10.854 26.049 1.00 88.94 258 THR A CA 1
ATOM 2079 C C . THR A 1 258 ? -0.907 10.245 25.678 1.00 88.94 258 THR A C 1
ATOM 2081 O O . THR A 1 258 ? -0.440 10.444 24.559 1.00 88.94 258 THR A O 1
ATOM 2084 N N . ILE A 1 259 ? -0.301 9.462 26.578 1.00 92.56 259 ILE A N 1
ATOM 2085 C CA . ILE A 1 259 ? 0.977 8.781 26.316 1.00 92.56 259 ILE A CA 1
ATOM 2086 C C . ILE A 1 259 ? 0.822 7.763 25.181 1.00 92.56 259 ILE A C 1
ATOM 2088 O O . ILE A 1 259 ? 1.633 7.747 24.258 1.00 92.56 259 ILE A O 1
ATOM 2092 N N . VAL A 1 260 ? -0.232 6.942 25.227 1.00 89.50 260 VAL A N 1
ATOM 2093 C CA . VAL A 1 260 ? -0.486 5.916 24.205 1.00 89.50 260 VAL A CA 1
ATOM 2094 C C . VAL A 1 260 ? -0.716 6.550 22.833 1.00 89.50 260 VAL A C 1
ATOM 2096 O O . VAL A 1 260 ? -0.124 6.103 21.856 1.00 89.50 260 VAL A O 1
ATOM 2099 N N . ILE A 1 261 ? -1.521 7.616 22.756 1.00 87.25 261 ILE A N 1
ATOM 2100 C CA . ILE A 1 261 ? -1.784 8.336 21.502 1.00 87.25 261 ILE A CA 1
ATOM 2101 C C . ILE A 1 261 ? -0.497 8.965 20.959 1.00 87.25 261 ILE A C 1
ATOM 2103 O O . ILE A 1 261 ? -0.238 8.861 19.764 1.00 87.25 261 ILE A O 1
ATOM 2107 N N . ALA A 1 262 ? 0.326 9.580 21.813 1.00 87.94 262 ALA A N 1
ATOM 2108 C CA . ALA A 1 262 ? 1.585 10.183 21.384 1.00 87.94 262 ALA A CA 1
ATOM 2109 C C . ALA A 1 262 ? 2.545 9.143 20.787 1.00 87.94 262 ALA A C 1
ATOM 2111 O O . ALA A 1 262 ? 3.088 9.363 19.706 1.00 87.94 262 ALA A O 1
ATOM 2112 N N . TYR A 1 263 ? 2.702 7.993 21.451 1.00 89.06 263 TYR A N 1
ATOM 2113 C CA . TYR A 1 263 ? 3.542 6.908 20.947 1.00 89.06 263 TYR A CA 1
ATOM 2114 C C . TYR A 1 263 ? 2.991 6.324 19.641 1.00 89.06 263 TYR A C 1
ATOM 2116 O O . TYR A 1 263 ? 3.735 6.152 18.684 1.00 89.06 263 TYR A O 1
ATOM 2124 N N . PHE A 1 264 ? 1.676 6.102 19.560 1.00 86.50 264 PHE A N 1
ATOM 2125 C CA . PHE A 1 264 ? 1.021 5.596 18.353 1.00 86.50 264 PHE A CA 1
ATOM 2126 C C . PHE A 1 264 ? 1.223 6.520 17.143 1.00 86.50 264 PHE A C 1
ATOM 2128 O O . PHE A 1 264 ? 1.580 6.050 16.064 1.00 86.50 264 PHE A O 1
ATOM 2135 N N . ILE A 1 265 ? 1.045 7.835 17.329 1.00 86.06 265 ILE A N 1
ATOM 2136 C CA . ILE A 1 265 ? 1.279 8.830 16.272 1.00 86.06 265 ILE A CA 1
ATOM 2137 C C . ILE A 1 265 ? 2.741 8.811 15.829 1.00 86.06 265 ILE A C 1
ATOM 2139 O O . ILE A 1 265 ? 3.004 8.913 14.637 1.00 86.06 265 ILE A O 1
ATOM 2143 N N . GLN A 1 266 ? 3.685 8.678 16.764 1.00 84.88 266 GLN A N 1
ATOM 2144 C CA . GLN A 1 266 ? 5.104 8.621 16.428 1.00 84.88 266 GLN A CA 1
ATOM 2145 C C . GLN A 1 266 ? 5.435 7.369 15.605 1.00 84.88 266 GLN A C 1
ATOM 2147 O O . GLN A 1 266 ? 6.090 7.481 14.571 1.00 84.88 266 GLN A O 1
ATOM 2152 N N . THR A 1 267 ? 4.950 6.201 16.032 1.00 83.31 267 THR A N 1
ATOM 2153 C CA . THR A 1 267 ? 5.230 4.914 15.381 1.00 83.31 267 THR A CA 1
ATOM 2154 C C . THR A 1 267 ? 4.649 4.817 13.973 1.00 83.31 267 THR A C 1
ATOM 2156 O O . THR A 1 267 ? 5.309 4.280 13.096 1.00 83.31 267 THR A O 1
ATOM 2159 N N . ILE A 1 268 ? 3.436 5.329 13.744 1.00 82.62 268 ILE A N 1
ATOM 2160 C CA . ILE A 1 268 ? 2.688 5.134 12.485 1.00 82.62 268 ILE A CA 1
ATOM 2161 C C . ILE A 1 268 ? 2.575 6.462 11.705 1.00 82.62 268 ILE A C 1
ATOM 2163 O O . ILE A 1 268 ? 1.670 6.689 10.907 1.00 82.62 268 ILE A O 1
ATOM 2167 N N . SER A 1 269 ? 3.501 7.395 11.941 1.00 80.56 269 SER A N 1
ATOM 2168 C CA . SER A 1 269 ? 3.454 8.742 11.352 1.00 80.56 269 SER A CA 1
ATOM 2169 C C . SER A 1 269 ? 3.477 8.737 9.817 1.00 80.56 269 SER A C 1
ATOM 2171 O O . SER A 1 269 ? 2.696 9.471 9.206 1.00 80.56 269 SER A O 1
ATOM 2173 N N . ALA A 1 270 ? 4.308 7.885 9.206 1.00 75.31 270 ALA A N 1
ATOM 2174 C CA . ALA A 1 270 ? 4.409 7.738 7.753 1.00 75.31 270 ALA A CA 1
ATOM 2175 C C . ALA A 1 270 ? 3.084 7.256 7.138 1.00 75.31 270 ALA A C 1
ATOM 2177 O O . ALA A 1 270 ? 2.533 7.912 6.256 1.00 75.31 270 ALA A O 1
ATOM 2178 N N . GLU A 1 271 ? 2.495 6.186 7.678 1.00 77.75 271 GLU A N 1
ATOM 2179 C CA . GLU A 1 271 ? 1.218 5.649 7.189 1.00 77.75 271 GLU A CA 1
ATOM 2180 C C . GLU A 1 271 ? 0.048 6.626 7.414 1.00 77.75 271 GLU A C 1
ATOM 2182 O O . GLU A 1 271 ? -0.805 6.788 6.538 1.00 77.75 271 GLU A O 1
ATOM 2187 N N . ILE A 1 272 ? -0.001 7.317 8.564 1.00 77.31 272 ILE A N 1
ATOM 2188 C CA . ILE A 1 272 ? -1.039 8.329 8.839 1.00 77.31 272 ILE A CA 1
ATOM 2189 C C . ILE A 1 272 ? -0.961 9.450 7.803 1.00 77.31 272 ILE A C 1
ATOM 2191 O O . ILE A 1 272 ? -1.999 9.895 7.306 1.00 77.31 272 ILE A O 1
ATOM 2195 N N . SER A 1 273 ? 0.249 9.913 7.482 1.00 76.94 273 SER A N 1
ATOM 2196 C CA . SER A 1 273 ? 0.470 10.949 6.471 1.00 76.94 273 SER A CA 1
ATOM 2197 C C . SER A 1 273 ? 0.064 10.464 5.077 1.00 76.94 273 SER A C 1
ATOM 2199 O O . SER A 1 273 ? -0.675 11.165 4.386 1.00 76.94 273 SER A O 1
ATOM 2201 N N . ALA A 1 274 ? 0.475 9.248 4.708 1.00 71.44 274 ALA A N 1
ATOM 2202 C CA . ALA A 1 274 ? 0.247 8.659 3.392 1.00 71.44 274 ALA A CA 1
ATOM 2203 C C . ALA A 1 274 ? -1.236 8.379 3.097 1.00 71.44 274 ALA A C 1
ATOM 2205 O O . ALA A 1 274 ? -1.713 8.665 2.000 1.00 71.44 274 ALA A O 1
ATOM 2206 N N . TYR A 1 275 ? -1.977 7.832 4.067 1.00 73.06 275 TYR A N 1
ATOM 2207 C CA . TYR A 1 275 ? -3.310 7.272 3.808 1.00 73.06 275 TYR A CA 1
ATOM 2208 C C . TYR A 1 275 ? -4.480 8.096 4.350 1.00 73.06 275 TYR A C 1
ATOM 2210 O O . TYR A 1 275 ? -5.579 8.038 3.796 1.00 73.06 275 TYR A O 1
ATOM 2218 N N . ILE A 1 276 ? -4.291 8.833 5.447 1.00 76.44 276 ILE A N 1
ATOM 2219 C CA . ILE A 1 276 ? -5.393 9.513 6.157 1.00 76.44 276 ILE A CA 1
ATOM 2220 C C . ILE A 1 276 ? -5.246 11.036 6.078 1.00 76.44 276 ILE A C 1
ATOM 2222 O O . ILE A 1 276 ? -6.235 11.766 5.948 1.00 76.44 276 ILE A O 1
ATOM 2226 N N . GLY A 1 277 ? -4.010 11.518 6.180 1.00 78.12 277 GLY A N 1
ATOM 2227 C CA . GLY A 1 277 ? -3.688 12.912 6.430 1.00 78.12 277 GLY A CA 1
ATOM 2228 C C . GLY A 1 277 ? -3.866 13.274 7.908 1.00 78.12 277 GLY A C 1
ATOM 2229 O O . GLY A 1 277 ? -4.902 13.023 8.534 1.00 78.12 277 GLY A O 1
ATOM 2230 N N . PHE A 1 278 ? -2.856 13.940 8.471 1.00 78.38 278 PHE A N 1
ATOM 2231 C CA . PHE A 1 278 ? -2.806 14.284 9.896 1.00 78.38 278 PHE A CA 1
ATOM 2232 C C . PHE A 1 278 ? -4.012 15.117 10.372 1.00 78.38 278 PHE A C 1
ATOM 2234 O O . PHE A 1 278 ? -4.523 14.918 11.475 1.00 78.38 278 PHE A O 1
ATOM 2241 N N . GLY A 1 279 ? -4.514 16.024 9.525 1.00 81.44 279 GLY A N 1
ATOM 2242 C CA . GLY A 1 279 ? -5.670 16.868 9.845 1.00 81.44 279 GLY A CA 1
ATOM 2243 C C . GLY A 1 279 ? -6.968 16.076 10.027 1.00 81.44 279 GLY A C 1
ATOM 2244 O O . GLY A 1 279 ? -7.683 16.273 11.012 1.00 81.44 279 GLY A O 1
ATOM 2245 N N . THR A 1 280 ? -7.252 15.142 9.117 1.00 82.94 280 THR A N 1
ATOM 2246 C CA . THR A 1 280 ? -8.438 14.274 9.185 1.00 82.94 280 THR A CA 1
ATOM 2247 C C . THR A 1 280 ? -8.384 13.376 10.418 1.00 82.94 280 THR A C 1
ATOM 2249 O O . THR A 1 280 ? -9.382 13.238 11.128 1.00 82.94 280 THR A O 1
ATOM 2252 N N . PHE A 1 281 ? -7.207 12.822 10.715 1.00 82.25 281 PHE A N 1
ATOM 2253 C CA . PHE A 1 281 ? -6.981 11.988 11.893 1.00 82.25 281 PHE A CA 1
ATOM 2254 C C . PHE A 1 281 ? -7.253 12.750 13.202 1.00 82.25 281 PHE A C 1
ATOM 2256 O O . PHE A 1 281 ? -8.021 12.287 14.050 1.00 82.25 281 PHE A O 1
ATOM 2263 N N . MET A 1 282 ? -6.710 13.964 13.342 1.00 83.75 282 MET A N 1
ATOM 2264 C CA . MET A 1 282 ? -6.947 14.812 14.519 1.00 83.75 282 MET A CA 1
ATOM 2265 C C . MET A 1 282 ? -8.423 15.180 14.697 1.00 83.75 282 MET A C 1
ATOM 2267 O O . MET A 1 282 ? -8.937 15.181 15.819 1.00 83.75 282 MET A O 1
ATOM 2271 N N . LEU A 1 283 ? -9.130 15.446 13.597 1.00 86.94 283 LEU A N 1
ATOM 2272 C CA . LEU A 1 283 ? -10.563 15.727 13.629 1.00 86.94 283 LEU A CA 1
ATOM 2273 C C . LEU A 1 283 ? -11.370 14.514 14.123 1.00 86.94 283 LEU A C 1
ATOM 2275 O O . LEU A 1 283 ? -12.266 14.677 14.953 1.00 86.94 283 LEU A O 1
ATOM 2279 N N . GLN A 1 284 ? -11.029 13.298 13.686 1.00 83.44 284 GLN A N 1
ATOM 2280 C CA . GLN A 1 284 ? -11.682 12.067 14.153 1.00 83.44 284 GLN A CA 1
ATOM 2281 C C . GLN A 1 284 ? -11.453 11.803 15.648 1.00 83.44 284 GLN A C 1
ATOM 2283 O O . GLN A 1 284 ? -12.400 11.449 16.364 1.00 83.44 284 GLN A O 1
ATOM 2288 N N . ILE A 1 285 ? -10.230 12.026 16.144 1.00 84.38 285 ILE A N 1
ATOM 2289 C CA . ILE A 1 285 ? -9.936 11.968 17.585 1.00 84.38 285 ILE A CA 1
ATOM 2290 C C . ILE A 1 285 ? -10.806 12.981 18.333 1.00 84.38 285 ILE A C 1
ATOM 2292 O O . ILE A 1 285 ? -11.461 12.622 19.314 1.00 84.38 285 ILE A O 1
ATOM 2296 N N . GLY A 1 286 ? -10.869 14.222 17.844 1.00 85.75 286 GLY A N 1
ATOM 2297 C CA . GLY A 1 286 ? -11.673 15.286 18.443 1.00 85.75 286 GLY A CA 1
ATOM 2298 C C . GLY A 1 286 ? -13.157 14.926 18.559 1.00 85.75 286 GLY A C 1
ATOM 2299 O O . GLY A 1 286 ? -13.747 15.099 19.626 1.00 85.75 286 GLY A O 1
ATOM 2300 N N . ILE A 1 287 ? -13.751 14.360 17.502 1.00 85.94 287 ILE A N 1
ATOM 2301 C CA . ILE A 1 287 ? -15.150 13.897 17.514 1.00 85.94 287 ILE A CA 1
ATOM 2302 C C . ILE A 1 287 ? -15.353 12.808 18.574 1.00 85.94 287 ILE A C 1
ATOM 2304 O O . ILE A 1 287 ? -16.295 12.883 19.364 1.00 85.94 287 ILE A O 1
ATOM 2308 N N . THR A 1 288 ? -14.460 11.819 18.628 1.00 81.44 288 THR A N 1
ATOM 2309 C CA . THR A 1 288 ? -14.565 10.689 19.567 1.00 81.44 288 THR A CA 1
ATOM 2310 C C . THR A 1 288 ? -14.465 11.155 21.020 1.00 81.44 288 THR A C 1
ATOM 2312 O O . THR A 1 288 ? -15.308 10.802 21.850 1.00 81.44 288 THR A O 1
ATOM 2315 N N . VAL A 1 289 ? -13.484 12.010 21.327 1.00 82.94 289 VAL A N 1
ATOM 2316 C CA . VAL A 1 289 ? -13.336 12.638 22.650 1.00 82.94 289 VAL A CA 1
ATOM 2317 C C . VAL A 1 289 ? -14.572 13.470 22.993 1.00 82.94 289 VAL A C 1
ATOM 2319 O O . VAL A 1 289 ? -15.042 13.423 24.132 1.00 82.94 289 VAL A O 1
ATOM 2322 N N . GLY A 1 290 ? -15.143 14.181 22.018 1.00 85.62 290 GLY A N 1
ATOM 2323 C CA . GLY A 1 290 ? -16.383 14.939 22.180 1.00 85.62 290 GLY A CA 1
ATOM 2324 C C . GLY A 1 290 ? -17.569 14.060 22.586 1.00 85.62 290 GLY A C 1
ATOM 2325 O O . GLY A 1 290 ? -18.248 14.371 23.566 1.00 85.62 290 GLY A O 1
ATOM 2326 N N . ILE A 1 291 ? -17.781 12.934 21.896 1.00 83.62 291 ILE A N 1
ATOM 2327 C CA . ILE A 1 291 ? -18.856 11.976 22.208 1.00 83.62 291 ILE A CA 1
ATOM 2328 C C . ILE A 1 291 ? -18.677 11.394 23.617 1.00 83.62 291 ILE A C 1
ATOM 2330 O O . ILE A 1 291 ? -19.626 11.383 24.403 1.00 83.62 291 ILE A O 1
ATOM 2334 N N . LEU A 1 292 ? -17.466 10.952 23.970 1.00 77.31 292 LEU A N 1
ATOM 2335 C CA . LEU A 1 292 ? -17.186 10.388 25.297 1.00 77.31 292 LEU A CA 1
ATOM 2336 C C . LEU A 1 292 ? -17.358 11.424 26.414 1.00 77.31 292 LEU A C 1
ATOM 2338 O O . LEU A 1 292 ? -17.936 11.119 27.457 1.00 77.31 292 LEU A O 1
ATOM 2342 N N . THR A 1 293 ? -16.914 12.661 26.185 1.00 80.88 293 THR A N 1
ATOM 2343 C CA . THR A 1 293 ? -17.088 13.763 27.143 1.00 80.88 293 THR A CA 1
ATOM 2344 C C . THR A 1 293 ? -18.567 14.080 27.343 1.00 80.88 293 THR A C 1
ATOM 2346 O O . THR A 1 293 ? -19.007 14.238 28.482 1.00 80.88 293 THR A O 1
ATOM 2349 N N . LEU A 1 294 ? -19.358 14.118 26.265 1.00 85.31 294 LEU A N 1
ATOM 2350 C CA . LEU A 1 294 ? -20.804 14.330 26.336 1.00 85.31 294 LEU A CA 1
ATOM 2351 C C . LEU A 1 294 ? -21.487 13.238 27.172 1.00 85.31 294 LEU A C 1
ATOM 2353 O O . LEU A 1 294 ? -22.248 13.555 28.086 1.00 85.31 294 LEU A O 1
ATOM 2357 N N . LEU A 1 295 ? -21.176 11.964 26.906 1.00 80.19 295 LEU A N 1
ATOM 2358 C CA . LEU A 1 295 ? -21.708 10.832 27.671 1.00 80.19 295 LEU A CA 1
ATOM 2359 C C . LEU A 1 295 ? -21.341 10.928 29.157 1.00 80.19 295 LEU A C 1
ATOM 2361 O O . LEU A 1 295 ? -22.201 10.745 30.023 1.00 80.19 295 LEU A O 1
ATOM 2365 N N . LEU A 1 296 ? -20.090 11.278 29.456 1.00 75.94 296 LEU A N 1
ATOM 2366 C CA . LEU A 1 296 ? -19.606 11.436 30.823 1.00 75.94 296 LEU A CA 1
ATOM 2367 C C . LEU A 1 296 ? -20.311 12.585 31.560 1.00 75.94 296 LEU A C 1
ATOM 2369 O O . LEU A 1 296 ? -20.695 12.425 32.720 1.00 75.94 296 LEU A O 1
ATOM 2373 N N . VAL A 1 297 ? -20.546 13.717 30.890 1.00 80.81 297 VAL A N 1
ATOM 2374 C CA . VAL A 1 297 ? -21.300 14.853 31.448 1.00 80.81 297 VAL A CA 1
ATOM 2375 C C . VAL A 1 297 ? -22.755 14.466 31.719 1.00 80.81 297 VAL A C 1
ATOM 2377 O O . VAL A 1 297 ? -23.248 14.699 32.826 1.00 80.81 297 VAL A O 1
ATOM 2380 N N . CYS A 1 298 ? -23.437 13.832 30.760 1.00 80.44 298 CYS A N 1
ATOM 2381 C CA . CYS A 1 298 ? -24.805 13.336 30.948 1.00 80.44 298 CYS A CA 1
ATOM 2382 C C . CYS A 1 298 ? -24.901 12.389 32.153 1.00 80.44 298 CYS A C 1
ATOM 2384 O O . CYS A 1 298 ? -25.849 12.464 32.945 1.00 80.44 298 CYS A O 1
ATOM 2386 N N . TYR A 1 299 ? -23.898 11.531 32.330 1.00 72.62 299 TYR A N 1
ATOM 2387 C CA . TYR A 1 299 ? -23.852 10.610 33.452 1.00 72.62 299 TYR A CA 1
ATOM 2388 C C . TYR A 1 299 ? -23.585 11.299 34.794 1.00 72.62 299 TYR A C 1
ATOM 2390 O O . TYR A 1 299 ? -24.268 11.016 35.783 1.00 72.62 299 TYR A O 1
ATOM 2398 N N . PHE A 1 300 ? -22.623 12.223 34.841 1.00 72.00 300 PHE A N 1
ATOM 2399 C CA . PHE A 1 300 ? -22.327 13.000 36.043 1.00 72.00 300 PHE A CA 1
ATOM 2400 C C . PHE A 1 300 ? -23.575 13.744 36.532 1.00 72.00 300 PHE A C 1
ATOM 2402 O O . PHE A 1 300 ? -23.908 13.687 37.716 1.00 72.00 300 PHE A O 1
ATOM 2409 N N . ILE A 1 301 ? -24.319 14.363 35.609 1.00 76.12 301 ILE A N 1
ATOM 2410 C CA . ILE A 1 301 ? -25.587 15.040 35.908 1.00 76.12 301 ILE A CA 1
ATOM 2411 C C . ILE A 1 301 ? -26.624 14.047 36.449 1.00 76.12 301 ILE A C 1
ATOM 2413 O O . ILE A 1 301 ? -27.262 14.322 37.464 1.00 76.12 301 ILE A O 1
ATOM 2417 N N . SER A 1 302 ? -26.775 12.884 35.813 1.00 73.44 302 SER A N 1
ATOM 2418 C CA . SER A 1 302 ? -27.735 11.858 36.247 1.00 73.44 302 SER A CA 1
ATOM 2419 C C . SER A 1 302 ? -27.431 11.352 37.661 1.00 73.44 302 SER A C 1
ATOM 2421 O O . SER A 1 302 ? -28.326 11.285 38.505 1.00 73.44 302 SER A O 1
ATOM 2423 N N . THR A 1 303 ? -26.156 11.079 37.948 1.00 68.44 303 THR A N 1
ATOM 2424 C CA . THR A 1 303 ? -25.681 10.648 39.272 1.00 68.44 303 THR A CA 1
ATOM 2425 C C . THR A 1 303 ? -25.902 11.737 40.317 1.00 68.44 303 THR A C 1
ATOM 2427 O O . THR A 1 303 ? -26.407 11.466 41.405 1.00 68.44 303 THR A O 1
ATOM 2430 N N . TRP A 1 304 ? -25.590 12.989 39.975 1.00 67.44 304 TRP A N 1
ATOM 2431 C CA . TRP A 1 304 ? -25.807 14.143 40.844 1.00 67.44 304 TRP A CA 1
ATOM 2432 C C . TRP A 1 304 ? -27.282 14.306 41.241 1.00 67.44 304 TRP A C 1
ATOM 2434 O O . TRP A 1 304 ? -27.591 14.528 42.415 1.00 67.44 304 TRP A O 1
ATOM 2444 N N . ILE A 1 305 ? -28.202 14.160 40.281 1.00 72.69 305 ILE A N 1
ATOM 2445 C CA . ILE A 1 305 ? -29.650 14.231 40.526 1.00 72.69 305 ILE A CA 1
ATOM 2446 C C . ILE A 1 305 ? -30.104 13.091 41.448 1.00 72.69 305 ILE A C 1
ATOM 2448 O O . ILE A 1 305 ? -30.839 13.345 42.404 1.00 72.69 305 ILE A O 1
ATOM 2452 N N . LEU A 1 306 ? -29.651 11.860 41.193 1.00 66.31 306 LEU A N 1
ATOM 2453 C CA . LEU A 1 306 ? -29.953 10.685 42.020 1.00 66.31 306 LEU A CA 1
ATOM 2454 C C . LEU A 1 306 ? -29.475 10.868 43.465 1.00 66.31 306 LEU A C 1
ATOM 2456 O O . LEU A 1 306 ? -30.248 10.665 44.400 1.00 66.31 306 LEU A O 1
ATOM 2460 N N . PHE A 1 307 ? -28.240 11.336 43.648 1.00 63.09 307 PHE A N 1
ATOM 2461 C CA . PHE A 1 307 ? -27.659 11.552 44.971 1.00 63.09 307 PHE A CA 1
ATOM 2462 C C . PHE A 1 307 ? -28.397 12.654 45.744 1.00 63.09 307 PHE A C 1
ATOM 2464 O O . PHE A 1 307 ? -28.732 12.485 46.916 1.00 63.09 307 PHE A O 1
ATOM 2471 N N . LYS A 1 308 ? -28.739 13.766 45.075 1.00 63.28 308 LYS A N 1
ATOM 2472 C CA . LYS A 1 308 ? -29.530 14.848 45.682 1.00 63.28 308 LYS A CA 1
ATOM 2473 C C . LYS A 1 308 ? -30.911 14.367 46.137 1.00 63.28 308 LYS A C 1
ATOM 2475 O O . LYS A 1 308 ? -31.405 14.847 47.152 1.00 63.28 308 LYS A O 1
ATOM 2480 N N . ARG A 1 309 ? -31.525 13.441 45.395 1.00 61.66 309 ARG A N 1
ATOM 2481 C CA . ARG A 1 309 ? -32.841 12.871 45.717 1.00 61.66 309 ARG A CA 1
ATOM 2482 C C . ARG A 1 309 ? -32.785 11.827 46.836 1.00 61.66 309 ARG A C 1
ATOM 2484 O O . ARG A 1 309 ? -33.788 11.638 47.498 1.00 61.66 309 ARG A O 1
ATOM 2491 N N . SER A 1 310 ? -31.641 11.174 47.043 1.00 56.38 310 SER A N 1
ATOM 2492 C CA . SER A 1 310 ? -31.428 10.200 48.123 1.00 56.38 310 SER A CA 1
ATOM 2493 C C . SER A 1 310 ? -31.143 10.842 49.485 1.00 56.38 310 SER A C 1
ATOM 2495 O O . SER A 1 310 ? -31.395 10.210 50.501 1.00 56.38 310 SER A O 1
ATOM 2497 N N . ILE A 1 311 ? -30.576 12.054 49.522 1.00 52.31 311 ILE A N 1
ATOM 2498 C CA . ILE A 1 311 ? -30.260 12.760 50.781 1.00 52.31 311 ILE A CA 1
ATOM 2499 C C . ILE A 1 311 ? -31.490 13.478 51.370 1.00 52.31 311 ILE A C 1
ATOM 2501 O O . ILE A 1 311 ? -31.467 13.873 52.538 1.00 52.31 311 ILE A O 1
ATOM 2505 N N . HIS A 1 312 ? -32.534 13.698 50.565 1.00 39.16 312 HIS A N 1
ATOM 2506 C CA . HIS A 1 312 ? -33.722 14.452 50.958 1.00 39.16 312 HIS A CA 1
ATOM 2507 C C . HIS A 1 312 ? -34.898 13.540 51.278 1.00 39.16 312 HIS A C 1
ATOM 2509 O O . HIS A 1 312 ? -35.535 13.812 52.321 1.00 39.16 312 HIS A O 1
#

Radius of gyration: 31.2 Å; Cα contacts (8 Å, |Δi|>4): 293; chains: 1; bounding box: 60×51×91 Å

Secondary structure (DSSP, 8-state):
-TTTTT--EEEEEEEEEEES-GGGGG---GGGPPPPEEEHHHHHHHHHHTTPPP----TTEEEEEE-TTS-HHHHHHHHHHTSEEEETTEEEEEEEEEEE-S---GGGS-TT-SEEEEE-HHHHTTSEEEEEEEEEEESSPPPHHHHHHHHHHHHHHS-SS-TTS-------HHHHHHHHHHHHHHHHHHHHHHHHHHHHHHHHHHHHHHHHHHHHHHHHHHHHHHTT--HHHHHHHHHHHHHHHHHHHHHHHHHHHHHHHHHHHHHTHHHIIIII-HHHHHHHHHHHHHHHHHHHHHHHHHHHHHHHHH--